Protein AF-A0A9R1WFC1-F1 (afdb_monomer_lite)

Structure (mmCIF, N/CA/C/O backbone):
data_AF-A0A9R1WFC1-F1
#
_entry.id   AF-A0A9R1WFC1-F1
#
loop_
_atom_site.group_PDB
_atom_site.id
_atom_site.type_symbol
_atom_site.label_atom_id
_atom_site.label_alt_id
_atom_site.label_comp_id
_atom_site.label_asym_id
_atom_site.label_entity_id
_atom_site.label_seq_id
_atom_site.pdbx_PDB_ins_code
_atom_site.Cartn_x
_atom_site.Cartn_y
_atom_site.Cartn_z
_atom_site.occupancy
_atom_site.B_iso_or_equiv
_atom_site.auth_seq_id
_atom_site.auth_comp_id
_atom_site.auth_asym_id
_atom_site.auth_atom_id
_atom_site.pdbx_PDB_model_num
ATOM 1 N N . MET A 1 1 ? 10.613 15.671 -21.648 1.00 29.86 1 MET A N 1
ATOM 2 C CA . MET A 1 1 ? 10.347 16.961 -20.976 1.00 29.86 1 MET A CA 1
ATOM 3 C C . MET A 1 1 ? 11.396 17.076 -19.883 1.00 29.86 1 MET A C 1
ATOM 5 O O . MET A 1 1 ? 11.384 16.236 -18.997 1.00 29.86 1 MET A O 1
ATOM 9 N N . PHE A 1 2 ? 12.392 17.954 -20.034 1.00 31.12 2 PHE A N 1
ATOM 10 C CA . PHE A 1 2 ? 13.480 18.069 -19.055 1.00 31.12 2 PHE A CA 1
ATOM 11 C C . PHE A 1 2 ? 12.913 18.617 -17.746 1.00 31.12 2 PHE A C 1
ATOM 13 O O . PHE A 1 2 ? 12.334 19.699 -17.722 1.00 31.12 2 PHE A O 1
ATOM 20 N N . ASP A 1 3 ? 13.033 17.821 -16.692 1.00 42.47 3 ASP A N 1
ATOM 21 C CA . ASP A 1 3 ? 12.595 18.154 -15.348 1.00 42.47 3 ASP A CA 1
ATOM 22 C C . ASP A 1 3 ? 13.515 19.236 -14.753 1.00 42.47 3 ASP A C 1
ATOM 24 O O . ASP A 1 3 ? 14.738 19.083 -14.694 1.00 42.47 3 ASP A O 1
ATOM 28 N N . VAL A 1 4 ? 12.924 20.359 -14.344 1.0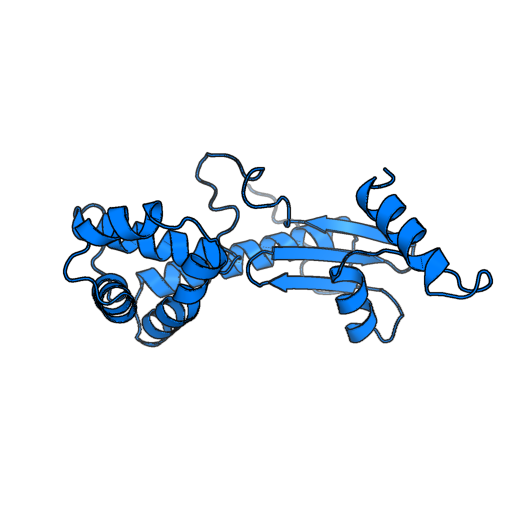0 46.72 4 VAL A N 1
ATOM 29 C CA . VAL A 1 4 ? 13.626 21.520 -13.769 1.00 46.72 4 VAL A CA 1
ATOM 30 C C . VAL A 1 4 ? 14.397 21.145 -12.498 1.00 46.72 4 VAL A C 1
ATOM 32 O O . VAL A 1 4 ? 15.441 21.737 -12.221 1.00 46.72 4 VAL A O 1
ATOM 35 N N . SER A 1 5 ? 13.946 20.122 -11.764 1.00 51.81 5 SER A N 1
ATOM 36 C CA . SER A 1 5 ? 14.633 19.602 -10.576 1.00 51.81 5 SER A CA 1
ATOM 37 C C . SER A 1 5 ? 15.930 18.864 -10.930 1.00 51.81 5 SER A C 1
ATOM 39 O O . SER A 1 5 ? 16.950 19.033 -10.259 1.00 51.81 5 SER A O 1
ATOM 41 N N . SER A 1 6 ? 15.935 18.121 -12.038 1.00 53.16 6 SER A N 1
ATOM 42 C CA . SER A 1 6 ? 17.119 17.420 -12.550 1.00 53.16 6 SER A CA 1
ATOM 43 C C . SER A 1 6 ? 18.230 18.384 -12.997 1.00 53.16 6 SER A C 1
ATOM 45 O O . SER A 1 6 ? 19.411 18.103 -12.800 1.00 53.16 6 SER A O 1
ATOM 47 N N . PHE A 1 7 ? 17.877 19.556 -13.541 1.00 57.12 7 PHE A N 1
ATOM 48 C CA . PHE A 1 7 ? 18.852 20.585 -13.930 1.00 57.12 7 PHE A CA 1
ATOM 49 C C . PHE A 1 7 ? 19.575 21.196 -12.719 1.00 57.12 7 PHE A C 1
ATOM 51 O O . PHE A 1 7 ? 20.790 21.392 -12.757 1.00 57.12 7 PHE A O 1
ATOM 58 N N . PHE A 1 8 ? 18.850 21.451 -11.626 1.00 58.16 8 PHE A N 1
ATOM 59 C CA . PHE A 1 8 ? 19.415 22.035 -10.406 1.00 58.16 8 PHE A CA 1
ATOM 60 C C . PHE A 1 8 ? 20.354 21.059 -9.677 1.00 58.16 8 PHE A C 1
ATOM 62 O O . PHE A 1 8 ? 21.433 21.447 -9.231 1.00 58.16 8 PHE A O 1
ATOM 69 N N . LEU A 1 9 ? 19.990 19.771 -9.636 1.00 59.03 9 LEU A N 1
ATOM 70 C CA . LEU A 1 9 ? 20.836 18.702 -9.091 1.00 59.03 9 LEU A CA 1
ATOM 71 C C . LEU A 1 9 ? 22.137 18.522 -9.886 1.00 59.03 9 LEU A C 1
ATOM 73 O O . LEU A 1 9 ? 23.210 18.400 -9.296 1.00 59.03 9 LEU A O 1
ATOM 77 N N . LEU A 1 10 ? 22.066 18.559 -11.221 1.00 62.34 10 LEU A N 1
ATOM 78 C CA . LEU A 1 10 ? 23.252 18.475 -12.079 1.00 62.34 10 LEU A CA 1
ATOM 79 C C . LEU A 1 10 ? 24.159 19.708 -11.948 1.00 62.34 10 LEU A C 1
ATOM 81 O O . LEU A 1 10 ? 25.378 19.582 -12.060 1.00 62.34 10 LEU A O 1
ATOM 85 N N . HIS A 1 11 ? 23.583 20.886 -11.693 1.00 62.91 11 HIS A N 1
ATOM 86 C CA . HIS A 1 11 ? 24.343 22.114 -11.469 1.00 62.91 11 HIS A CA 1
ATOM 87 C C . HIS A 1 11 ? 25.104 22.085 -10.134 1.00 62.91 11 HIS A C 1
ATOM 89 O O . HIS A 1 11 ? 26.297 22.369 -10.121 1.00 62.91 11 HIS A O 1
ATOM 95 N N . LEU A 1 12 ? 24.457 21.651 -9.045 1.00 61.03 12 LEU A N 1
ATOM 96 C CA . LEU A 1 12 ? 25.095 21.471 -7.730 1.00 61.03 12 LEU A CA 1
ATOM 97 C C . LEU A 1 12 ? 26.211 20.411 -7.753 1.00 61.03 12 LEU A C 1
ATOM 99 O O . LEU A 1 12 ? 27.231 20.561 -7.087 1.00 61.03 12 LEU A O 1
ATOM 103 N N . HIS A 1 13 ? 26.062 19.352 -8.554 1.00 63.34 13 HIS A N 1
ATOM 104 C CA . HIS A 1 13 ? 27.074 18.295 -8.664 1.00 63.34 13 HIS A CA 1
ATOM 105 C C . HIS A 1 13 ? 28.383 18.741 -9.335 1.00 63.34 13 HIS A C 1
ATOM 107 O O . HIS A 1 13 ? 29.416 18.119 -9.090 1.00 63.34 13 HIS A O 1
ATOM 113 N N . ARG A 1 14 ? 28.372 19.806 -10.151 1.00 59.81 14 ARG A N 1
ATOM 114 C CA . ARG A 1 14 ? 29.580 20.324 -10.824 1.00 59.81 14 ARG A CA 1
ATOM 115 C C . ARG A 1 14 ? 30.601 20.952 -9.877 1.00 59.81 14 ARG A C 1
ATOM 117 O O . ARG A 1 14 ? 31.759 21.073 -10.254 1.00 59.81 14 ARG A O 1
ATOM 124 N N . GLU A 1 15 ? 30.192 21.336 -8.671 1.00 64.38 15 GLU A N 1
ATOM 125 C CA . GLU A 1 15 ? 31.119 21.827 -7.643 1.00 64.38 15 GLU A CA 1
ATOM 126 C C . GLU A 1 15 ? 31.804 20.683 -6.877 1.00 64.38 15 GLU A C 1
ATOM 128 O O . GLU A 1 15 ? 32.842 20.890 -6.254 1.00 64.38 15 GLU A O 1
ATOM 133 N N . ILE A 1 16 ? 31.242 19.469 -6.939 1.00 73.25 16 ILE A N 1
ATOM 134 C CA . ILE A 1 16 ? 31.694 18.299 -6.171 1.00 73.25 16 ILE A CA 1
ATOM 135 C C . ILE A 1 16 ? 32.464 17.310 -7.057 1.00 73.25 16 ILE A C 1
ATOM 137 O O . ILE A 1 16 ? 33.424 16.692 -6.599 1.00 73.25 16 ILE A O 1
ATOM 141 N N . PHE A 1 17 ? 32.058 17.146 -8.320 1.00 67.81 17 PHE A N 1
ATOM 142 C CA . PHE A 1 17 ? 32.664 16.194 -9.251 1.00 67.81 17 PHE A CA 1
ATOM 143 C C . PHE A 1 17 ? 33.519 16.889 -10.323 1.00 67.81 17 PHE A C 1
ATOM 145 O O . PHE A 1 17 ? 33.137 17.951 -10.815 1.00 67.81 17 PHE A O 1
ATOM 152 N N . PRO A 1 18 ? 34.648 16.280 -10.731 1.00 74.38 18 PRO A N 1
ATOM 153 C CA . PRO A 1 18 ? 35.474 16.770 -11.833 1.00 74.38 18 PRO A CA 1
ATOM 154 C C . PRO A 1 18 ? 34.670 16.971 -13.131 1.00 74.38 18 PRO A C 1
ATOM 156 O O . PRO A 1 18 ? 33.766 16.193 -13.442 1.00 74.38 18 PRO A O 1
ATOM 159 N N . ASN A 1 19 ? 35.012 18.004 -13.912 1.00 66.12 19 ASN A N 1
ATOM 160 C CA . ASN A 1 19 ? 34.291 18.400 -15.137 1.00 66.12 19 ASN A CA 1
ATOM 161 C C . ASN A 1 19 ? 34.270 17.325 -16.246 1.00 66.12 19 ASN A C 1
ATOM 163 O O . ASN A 1 19 ? 33.514 17.439 -17.211 1.00 66.12 19 ASN A O 1
ATOM 167 N N . ASP A 1 20 ? 35.106 16.302 -16.122 1.00 77.19 20 ASP A N 1
ATOM 168 C CA . ASP A 1 20 ? 35.251 15.146 -17.001 1.00 77.19 20 ASP A CA 1
ATOM 169 C C . ASP A 1 20 ? 34.290 13.986 -16.667 1.00 77.19 20 ASP A C 1
ATOM 171 O O . ASP A 1 20 ? 34.151 13.051 -17.462 1.00 77.19 20 ASP A O 1
ATOM 175 N N . VAL A 1 21 ? 33.554 14.060 -15.550 1.00 72.50 21 VAL A N 1
ATOM 176 C CA . VAL A 1 21 ? 32.557 13.051 -15.161 1.00 72.50 21 VAL A CA 1
ATOM 177 C C . VAL A 1 21 ? 31.180 13.391 -15.737 1.00 72.50 21 VAL A C 1
ATOM 179 O O . VAL A 1 21 ? 30.615 14.458 -15.497 1.00 72.50 21 VAL A O 1
ATOM 182 N N . ARG A 1 22 ? 30.592 12.450 -16.487 1.00 70.00 22 ARG A N 1
ATOM 183 C CA . ARG A 1 22 ? 29.205 12.553 -16.967 1.00 70.00 22 ARG A CA 1
ATOM 184 C C . ARG A 1 22 ? 28.235 12.059 -15.894 1.00 70.00 22 ARG A C 1
ATOM 186 O O . ARG A 1 22 ? 28.172 10.864 -15.625 1.00 70.00 22 ARG A O 1
ATOM 193 N N . CYS A 1 23 ? 27.461 12.978 -15.326 1.00 66.94 23 CYS A N 1
ATOM 194 C CA . CYS A 1 23 ? 26.396 12.677 -14.370 1.00 66.94 23 CYS A CA 1
ATOM 195 C C . CYS A 1 23 ? 25.041 12.568 -15.080 1.00 66.94 23 CYS A C 1
ATOM 197 O O . CYS A 1 23 ? 24.693 13.423 -15.896 1.00 66.94 23 CYS A O 1
ATOM 199 N N . PHE A 1 24 ? 24.259 11.549 -14.725 1.00 72.56 24 PHE A N 1
ATOM 200 C CA . PHE A 1 24 ? 22.888 11.360 -15.195 1.00 72.56 24 PHE A CA 1
ATOM 201 C C . PHE A 1 24 ? 21.953 11.263 -13.990 1.00 72.56 24 PHE A C 1
ATOM 203 O O . PHE A 1 24 ? 22.264 10.567 -13.024 1.00 72.56 24 PHE A O 1
ATOM 210 N N . VAL A 1 25 ? 20.816 11.957 -14.042 1.00 71.31 25 VAL A N 1
ATOM 211 C CA . VAL A 1 25 ? 19.765 11.866 -13.020 1.00 71.31 25 VAL A CA 1
ATOM 212 C C . VAL A 1 25 ? 18.653 10.991 -13.578 1.00 71.31 25 VAL A C 1
ATOM 214 O O . VAL A 1 25 ? 18.067 11.305 -14.613 1.00 71.31 25 VAL A O 1
ATOM 217 N N . HIS A 1 26 ? 18.386 9.884 -12.894 1.00 69.44 26 HIS A N 1
ATOM 218 C CA . HIS A 1 26 ? 17.344 8.931 -13.252 1.00 69.44 26 HIS A CA 1
ATOM 219 C C . HIS A 1 26 ? 16.433 8.656 -12.056 1.00 69.44 26 HIS A C 1
ATOM 221 O O . HIS A 1 26 ? 16.794 8.903 -10.907 1.00 69.44 26 HIS A O 1
ATOM 227 N N . ASN A 1 27 ? 15.241 8.139 -12.347 1.00 69.62 27 ASN A N 1
ATOM 228 C CA . ASN A 1 27 ? 14.303 7.667 -11.336 1.00 69.62 27 ASN A CA 1
ATOM 229 C C . ASN A 1 27 ? 14.884 6.445 -10.587 1.00 69.62 27 ASN A C 1
ATOM 231 O O . ASN A 1 27 ? 15.642 5.660 -11.161 1.00 69.62 27 ASN A O 1
ATOM 235 N N . ASP A 1 28 ? 14.511 6.270 -9.321 1.00 73.00 28 ASP A N 1
ATOM 236 C CA . ASP A 1 28 ? 14.919 5.153 -8.462 1.00 73.00 28 ASP A CA 1
ATOM 237 C C . ASP A 1 28 ? 14.561 3.777 -9.052 1.00 73.00 28 ASP A C 1
ATOM 239 O O . ASP A 1 28 ? 15.323 2.819 -8.897 1.00 73.00 28 ASP A O 1
ATOM 243 N N . ALA A 1 29 ? 13.484 3.694 -9.838 1.00 71.25 29 ALA A N 1
ATOM 244 C CA . ALA A 1 29 ? 13.120 2.509 -10.612 1.00 71.25 29 ALA A CA 1
ATOM 245 C C . ALA A 1 29 ? 14.217 2.060 -11.590 1.00 71.25 29 ALA A C 1
ATOM 247 O O . ALA A 1 29 ? 14.399 0.861 -11.795 1.00 71.25 29 ALA A O 1
ATOM 248 N N . VAL A 1 30 ? 14.991 2.989 -12.160 1.00 73.50 30 VAL A N 1
ATOM 249 C CA . VAL A 1 30 ? 16.100 2.656 -13.071 1.00 73.50 30 VAL A CA 1
ATOM 250 C C . VAL A 1 30 ? 17.240 1.993 -12.303 1.00 73.50 30 VAL A C 1
ATOM 252 O O . VAL A 1 30 ? 17.792 0.996 -12.763 1.00 73.50 30 VAL A O 1
ATOM 255 N N . ALA A 1 31 ? 17.553 2.492 -11.104 1.00 75.00 31 ALA A N 1
ATOM 256 C CA . ALA A 1 31 ? 18.562 1.888 -10.237 1.00 75.00 31 ALA A CA 1
ATOM 257 C C . ALA A 1 31 ? 18.129 0.493 -9.753 1.00 75.00 31 ALA A C 1
ATOM 259 O O . ALA A 1 31 ? 18.918 -0.452 -9.807 1.00 75.00 31 ALA A O 1
ATOM 260 N N . ALA A 1 32 ? 16.862 0.345 -9.351 1.00 76.19 32 ALA A N 1
ATOM 261 C CA . ALA A 1 32 ? 16.285 -0.940 -8.957 1.00 76.19 32 ALA A CA 1
ATOM 262 C C . ALA A 1 32 ? 16.262 -1.954 -10.116 1.00 76.19 32 ALA A C 1
ATOM 264 O O . ALA A 1 32 ? 16.514 -3.140 -9.916 1.00 76.19 32 ALA A O 1
ATOM 265 N N . MET A 1 33 ? 16.006 -1.507 -11.347 1.00 76.00 33 MET A N 1
ATOM 266 C CA . MET A 1 33 ? 16.060 -2.389 -12.511 1.00 76.00 33 MET A CA 1
ATOM 267 C C . MET A 1 33 ? 17.495 -2.764 -12.887 1.00 76.00 33 MET A C 1
ATOM 269 O O . MET A 1 33 ? 17.765 -3.921 -13.212 1.00 76.00 33 MET A O 1
ATOM 273 N N . ALA A 1 34 ? 18.429 -1.813 -12.845 1.00 76.00 34 ALA A N 1
ATOM 274 C CA . ALA A 1 34 ? 19.830 -2.068 -13.163 1.00 76.00 34 ALA A CA 1
ATOM 275 C C . ALA A 1 34 ? 20.441 -3.118 -12.223 1.00 76.00 34 ALA A C 1
ATOM 277 O O . ALA A 1 34 ? 21.172 -3.995 -12.690 1.00 76.00 34 ALA A O 1
ATOM 278 N N . SER A 1 35 ? 20.099 -3.074 -10.929 1.00 75.94 35 SER A N 1
ATOM 279 C CA . SER A 1 35 ? 20.569 -4.058 -9.949 1.00 75.94 35 SER A CA 1
ATOM 280 C C . SER A 1 35 ? 20.018 -5.462 -10.222 1.00 75.94 35 SER A C 1
ATOM 282 O O . SER A 1 35 ? 20.774 -6.430 -10.165 1.00 75.94 35 SER A O 1
ATOM 284 N N . GLY A 1 36 ? 18.739 -5.581 -10.597 1.00 72.62 36 GLY A N 1
ATOM 285 C CA . GLY A 1 36 ? 18.101 -6.867 -10.909 1.00 72.62 36 GLY A CA 1
ATOM 286 C C . GLY A 1 36 ? 18.470 -7.463 -12.273 1.00 72.62 36 GLY A C 1
ATOM 287 O O . GLY A 1 36 ? 18.331 -8.665 -12.473 1.00 72.62 36 GLY A O 1
ATOM 288 N N . THR A 1 37 ? 18.956 -6.648 -13.215 1.00 73.44 37 THR A N 1
ATOM 289 C CA . THR A 1 37 ? 19.238 -7.062 -14.609 1.00 73.44 37 THR A CA 1
ATOM 290 C C . THR A 1 37 ? 20.728 -7.087 -14.957 1.00 73.44 37 THR A C 1
ATOM 292 O O . THR A 1 37 ? 21.086 -7.218 -16.129 1.00 73.44 37 THR A O 1
ATOM 295 N N . MET A 1 38 ? 21.613 -6.937 -13.962 1.00 75.25 38 MET A N 1
ATOM 296 C CA . MET A 1 38 ? 23.067 -6.806 -14.155 1.00 75.25 38 MET A CA 1
ATOM 297 C C . MET A 1 38 ? 23.431 -5.714 -15.181 1.00 75.25 38 MET A C 1
ATOM 299 O O . MET A 1 38 ? 24.339 -5.881 -15.993 1.00 75.25 38 MET A O 1
ATOM 303 N N . GLY A 1 39 ? 22.686 -4.605 -15.173 1.00 68.56 39 GLY A N 1
ATOM 304 C CA . GLY A 1 39 ? 22.906 -3.459 -16.060 1.00 68.56 39 GLY A CA 1
ATOM 305 C C . GLY A 1 39 ? 22.322 -3.575 -17.473 1.00 68.56 39 GLY A C 1
ATOM 306 O O . GLY A 1 39 ? 22.487 -2.640 -18.250 1.00 68.56 39 GLY A O 1
ATOM 307 N N . LYS A 1 40 ? 21.620 -4.664 -17.821 1.00 66.94 40 LYS A N 1
ATOM 308 C CA . LYS A 1 40 ? 21.002 -4.821 -19.153 1.00 66.94 40 LYS A CA 1
ATOM 309 C C . LYS A 1 40 ? 19.732 -3.987 -19.358 1.00 66.94 40 LYS A C 1
ATOM 311 O O . LYS A 1 40 ? 19.340 -3.800 -20.502 1.00 66.94 40 LYS A O 1
ATOM 316 N N . LEU A 1 41 ? 19.109 -3.489 -18.280 1.00 70.19 41 LEU A N 1
ATOM 317 C CA . LEU A 1 41 ? 17.908 -2.634 -18.315 1.00 70.19 41 LEU A CA 1
ATOM 318 C C . LEU A 1 41 ? 16.807 -3.196 -19.232 1.00 70.19 41 LEU A C 1
ATOM 320 O O . LEU A 1 41 ? 16.218 -2.488 -20.042 1.00 70.19 41 LEU A O 1
ATOM 324 N N . HIS A 1 42 ? 16.538 -4.494 -19.098 1.00 78.62 42 HIS A N 1
ATOM 325 C CA . HIS A 1 42 ? 15.483 -5.189 -19.824 1.00 78.62 42 HIS A CA 1
ATOM 326 C C . HIS A 1 42 ? 14.559 -5.897 -18.836 1.00 78.62 42 HIS A C 1
ATOM 328 O O . HIS A 1 42 ? 15.008 -6.747 -18.065 1.00 78.62 42 HIS A O 1
ATOM 334 N N . GLY A 1 43 ? 13.272 -5.553 -18.862 1.00 79.94 43 GLY A N 1
ATOM 335 C CA . GLY A 1 43 ? 12.257 -6.168 -18.015 1.00 79.94 43 GLY A CA 1
ATOM 336 C C . GLY A 1 43 ? 11.302 -5.160 -17.387 1.00 79.94 43 GLY A C 1
ATOM 337 O O . GLY A 1 43 ? 11.175 -4.021 -17.835 1.00 79.94 43 GLY A O 1
ATOM 338 N N . CYS A 1 44 ? 10.605 -5.601 -16.343 1.00 81.69 44 CYS A N 1
ATOM 339 C CA . CYS A 1 44 ? 9.654 -4.802 -15.580 1.00 81.69 44 CYS A CA 1
ATOM 340 C C . CYS A 1 44 ? 10.068 -4.797 -14.106 1.00 81.69 44 CYS A C 1
ATOM 342 O O . CYS A 1 44 ? 10.347 -5.850 -13.539 1.00 81.69 44 CYS A O 1
ATOM 344 N N . VAL A 1 45 ? 10.078 -3.620 -13.488 1.00 82.25 45 VAL A N 1
ATOM 345 C CA . VAL A 1 45 ? 10.317 -3.416 -12.060 1.00 82.25 45 VAL A CA 1
ATOM 346 C C . VAL A 1 45 ? 9.061 -2.830 -11.427 1.00 82.25 45 VAL A C 1
ATOM 348 O O . VAL A 1 45 ? 8.429 -1.930 -11.982 1.00 82.25 45 VAL A O 1
ATOM 351 N N . LEU A 1 46 ? 8.693 -3.358 -10.266 1.00 79.75 46 LEU A N 1
ATOM 352 C CA . LEU A 1 46 ? 7.624 -2.843 -9.424 1.00 79.75 46 LEU A CA 1
ATOM 353 C C . LEU A 1 46 ? 8.236 -2.461 -8.078 1.00 79.75 46 LEU A C 1
ATOM 355 O O . LEU A 1 46 ? 8.853 -3.296 -7.421 1.00 79.75 46 LEU A O 1
ATOM 359 N N . ILE A 1 47 ? 8.046 -1.212 -7.670 1.00 77.12 47 ILE A N 1
ATOM 360 C CA . ILE A 1 47 ? 8.432 -0.710 -6.353 1.00 77.12 47 ILE A CA 1
ATOM 361 C C . ILE A 1 47 ? 7.150 -0.442 -5.569 1.00 77.12 47 ILE A C 1
ATOM 363 O O . ILE A 1 47 ? 6.284 0.300 -6.034 1.00 77.12 47 ILE A O 1
ATOM 367 N N . ALA A 1 48 ? 7.042 -1.033 -4.377 1.00 70.12 48 ALA A N 1
ATOM 368 C CA . ALA A 1 48 ? 5.924 -0.849 -3.458 1.00 70.12 48 ALA A CA 1
ATOM 369 C C . ALA A 1 48 ? 6.447 -0.493 -2.056 1.00 70.12 48 ALA A C 1
ATOM 371 O O . ALA A 1 48 ? 7.056 -1.316 -1.379 1.00 70.12 48 ALA A O 1
ATOM 372 N N . GLY A 1 49 ? 6.220 0.753 -1.640 1.00 69.56 49 GLY A N 1
ATOM 373 C CA . GLY A 1 49 ? 6.568 1.298 -0.327 1.00 69.56 49 GLY A CA 1
ATOM 374 C C . GLY A 1 49 ? 5.522 2.327 0.112 1.00 69.56 49 GLY A C 1
ATOM 375 O O . GLY A 1 49 ? 4.322 2.104 -0.040 1.00 69.56 49 GLY A O 1
ATOM 376 N N . THR A 1 50 ? 5.944 3.494 0.610 1.00 62.53 50 THR A N 1
ATOM 377 C CA . THR A 1 50 ? 5.020 4.614 0.910 1.00 62.53 50 THR A CA 1
ATOM 378 C C . THR A 1 50 ? 4.286 5.121 -0.337 1.00 62.53 50 THR A C 1
ATOM 380 O O . THR A 1 50 ? 3.208 5.693 -0.228 1.00 62.53 50 THR A O 1
ATOM 383 N N . GLY A 1 51 ? 4.852 4.882 -1.520 1.00 65.31 51 GLY A N 1
ATOM 384 C CA . GLY A 1 51 ? 4.197 5.019 -2.816 1.00 65.31 51 GLY A CA 1
ATOM 385 C C . GLY A 1 51 ? 4.432 3.773 -3.668 1.00 65.31 51 GLY A C 1
ATOM 386 O O . GLY A 1 51 ? 5.124 2.842 -3.254 1.00 65.31 51 GLY A O 1
ATOM 387 N N . THR A 1 52 ? 3.879 3.771 -4.875 1.00 68.69 52 THR A N 1
ATOM 388 C CA . THR A 1 52 ? 4.003 2.646 -5.806 1.00 68.69 52 THR A CA 1
ATOM 389 C C . THR A 1 52 ? 4.377 3.148 -7.190 1.00 68.69 52 THR A C 1
ATOM 391 O O . THR A 1 52 ? 3.762 4.097 -7.676 1.00 68.69 52 THR A O 1
ATOM 394 N N . ILE A 1 53 ? 5.340 2.503 -7.846 1.00 77.88 53 ILE A N 1
ATOM 395 C CA . ILE A 1 53 ? 5.672 2.755 -9.252 1.00 77.88 53 ILE A CA 1
ATOM 396 C C . ILE A 1 53 ? 6.001 1.446 -9.963 1.00 77.88 53 ILE A C 1
ATOM 398 O O . ILE A 1 53 ? 6.753 0.618 -9.453 1.00 77.88 53 ILE A O 1
ATOM 402 N N . THR A 1 54 ? 5.455 1.292 -11.165 1.00 80.00 54 THR A N 1
ATOM 403 C CA . THR A 1 54 ? 5.769 0.184 -12.065 1.00 80.00 54 THR A CA 1
ATOM 404 C C . THR A 1 54 ? 6.418 0.752 -13.308 1.00 80.00 54 THR A C 1
ATOM 406 O O . THR A 1 54 ? 5.858 1.638 -13.960 1.00 80.00 54 THR A O 1
ATOM 409 N N . TYR A 1 55 ? 7.597 0.247 -13.640 1.00 81.69 55 TYR A N 1
ATOM 410 C CA . TYR A 1 55 ? 8.395 0.732 -14.753 1.00 81.69 55 TYR A CA 1
ATOM 411 C C . TYR A 1 55 ? 8.907 -0.433 -15.589 1.00 81.69 55 TYR A C 1
ATOM 413 O O . TYR A 1 55 ? 9.286 -1.468 -15.052 1.00 81.69 55 TYR A O 1
ATOM 421 N N . GLY A 1 56 ? 8.932 -0.276 -16.904 1.00 83.31 56 GLY A N 1
ATOM 422 C CA . GLY A 1 56 ? 9.429 -1.293 -17.816 1.00 83.31 56 GLY A CA 1
ATOM 423 C C . GLY A 1 56 ? 10.347 -0.703 -18.869 1.00 83.31 56 GLY A C 1
ATOM 424 O O . GLY A 1 56 ? 10.127 0.423 -19.315 1.00 83.31 56 GLY A O 1
ATOM 425 N N . TYR A 1 57 ? 11.336 -1.495 -19.272 1.00 83.50 57 TYR A N 1
ATOM 426 C CA . TYR A 1 57 ? 12.279 -1.187 -20.339 1.00 83.50 57 TYR A CA 1
ATOM 427 C C . TYR A 1 57 ? 12.433 -2.390 -21.278 1.00 83.50 57 TYR A C 1
ATOM 429 O O . TYR A 1 57 ? 12.430 -3.548 -20.853 1.00 83.50 57 TYR A O 1
ATOM 437 N N . THR A 1 58 ? 12.561 -2.105 -22.570 1.00 80.56 58 THR A N 1
ATOM 438 C CA . THR A 1 58 ? 12.835 -3.091 -23.629 1.00 80.56 58 THR A CA 1
ATOM 439 C C . THR A 1 58 ? 14.260 -2.921 -24.151 1.00 80.56 58 THR A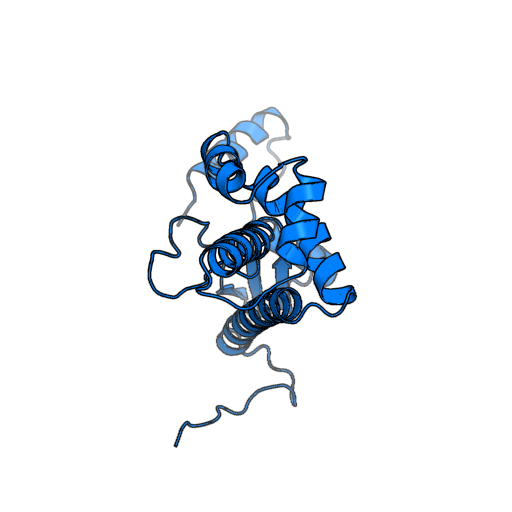 C 1
ATOM 441 O O . THR A 1 58 ? 14.826 -1.836 -24.030 1.00 80.56 58 THR A O 1
ATOM 444 N N . GLU A 1 59 ? 14.828 -3.961 -24.777 1.00 76.81 59 GLU A N 1
ATOM 445 C CA . GLU A 1 59 ? 16.158 -3.859 -25.415 1.00 76.81 59 GLU A CA 1
ATOM 446 C C . GLU A 1 59 ? 16.176 -2.812 -26.544 1.00 76.81 59 GLU A C 1
ATOM 448 O O . GLU A 1 59 ? 17.195 -2.167 -26.772 1.00 76.81 59 GLU A O 1
ATOM 453 N N . ASP A 1 60 ? 15.020 -2.561 -27.172 1.00 75.94 60 ASP A N 1
ATOM 454 C CA . ASP A 1 60 ? 14.825 -1.526 -28.198 1.00 75.94 60 ASP A CA 1
ATOM 455 C C . ASP A 1 60 ? 14.839 -0.087 -27.638 1.00 75.94 60 ASP A C 1
ATOM 457 O O . ASP A 1 60 ? 14.609 0.873 -28.374 1.00 75.94 60 ASP A O 1
ATOM 461 N N . GLY A 1 61 ? 15.014 0.086 -26.323 1.00 76.69 61 GLY A N 1
ATOM 462 C CA . GLY A 1 61 ? 14.993 1.388 -25.654 1.00 76.69 61 GLY A CA 1
ATOM 463 C C . GLY A 1 61 ? 13.594 1.969 -25.419 1.00 76.69 61 GLY A C 1
ATOM 464 O O . GLY A 1 61 ? 13.479 3.110 -24.975 1.00 76.69 61 GLY A O 1
ATOM 465 N N . ARG A 1 62 ? 12.513 1.215 -25.683 1.00 80.62 62 ARG A N 1
ATOM 466 C CA . ARG A 1 62 ? 11.152 1.640 -25.306 1.00 80.62 62 ARG A CA 1
ATOM 467 C C . ARG A 1 62 ? 10.959 1.487 -23.806 1.00 80.62 62 ARG A C 1
ATOM 469 O O . ARG A 1 62 ? 11.309 0.448 -23.242 1.00 80.62 62 ARG A O 1
ATOM 476 N N . GLU A 1 63 ? 10.322 2.484 -23.210 1.00 84.06 63 GLU A N 1
ATOM 477 C CA . GLU A 1 63 ? 9.960 2.509 -21.800 1.00 84.06 63 GLU A CA 1
ATOM 478 C C . GLU A 1 63 ? 8.451 2.669 -21.606 1.00 84.06 63 GLU A C 1
ATOM 480 O O . GLU A 1 63 ? 7.755 3.278 -22.421 1.00 84.06 63 GLU A O 1
ATOM 485 N N . ALA A 1 64 ? 7.933 2.108 -20.518 1.00 82.69 64 ALA A N 1
ATOM 486 C CA . ALA A 1 64 ? 6.558 2.331 -20.096 1.00 82.69 64 ALA A CA 1
ATOM 487 C C . ALA A 1 64 ? 6.473 2.417 -18.578 1.00 82.69 64 ALA A C 1
ATOM 489 O O . ALA A 1 64 ? 7.162 1.701 -17.854 1.00 82.69 64 ALA A O 1
ATOM 490 N N . ARG A 1 65 ? 5.562 3.266 -18.106 1.00 80.44 65 ARG A N 1
ATOM 491 C CA . ARG A 1 65 ? 5.276 3.467 -16.689 1.00 80.44 65 ARG A CA 1
ATOM 492 C C . ARG A 1 65 ? 3.790 3.277 -16.407 1.00 80.44 65 ARG A C 1
ATOM 494 O O . ARG A 1 65 ? 2.938 3.668 -17.212 1.00 80.44 65 ARG A O 1
ATOM 501 N N . ALA A 1 66 ? 3.494 2.718 -15.243 1.00 75.00 66 ALA A N 1
ATOM 502 C CA . ALA A 1 66 ? 2.181 2.730 -14.615 1.00 75.00 66 ALA A CA 1
ATOM 503 C C . ALA A 1 66 ? 2.323 3.082 -13.124 1.00 75.00 66 ALA A C 1
ATOM 505 O O . ALA A 1 66 ? 3.390 2.900 -12.535 1.00 75.00 66 ALA A O 1
ATOM 506 N N . ALA A 1 67 ? 1.243 3.591 -12.526 1.00 71.62 67 ALA A N 1
ATOM 507 C CA . ALA A 1 67 ? 1.220 4.111 -11.157 1.00 71.62 67 ALA A CA 1
ATOM 508 C C . ALA A 1 67 ? 2.221 5.269 -10.896 1.00 71.62 67 ALA A C 1
ATOM 510 O O . ALA A 1 67 ? 2.828 5.847 -11.807 1.00 71.62 67 ALA A O 1
ATOM 511 N N . GLY A 1 68 ? 2.342 5.668 -9.629 1.00 60.00 68 GLY A N 1
ATOM 512 C CA . GLY A 1 68 ? 3.295 6.682 -9.178 1.00 60.00 68 GLY A CA 1
ATOM 513 C C . GLY A 1 68 ? 2.903 8.127 -9.487 1.00 60.00 68 GLY A C 1
ATOM 514 O O . GLY A 1 68 ? 3.782 8.979 -9.510 1.00 60.00 68 GLY A O 1
ATOM 515 N N . ALA A 1 69 ? 1.626 8.428 -9.737 1.00 56.44 69 ALA A N 1
ATOM 516 C CA . ALA A 1 69 ? 1.142 9.795 -9.988 1.00 56.44 69 ALA A CA 1
ATOM 517 C C . ALA A 1 69 ? 1.142 10.700 -8.732 1.00 56.44 69 ALA A C 1
ATOM 519 O O . ALA A 1 69 ? 0.744 11.861 -8.797 1.00 56.44 69 ALA A O 1
ATOM 520 N N . GLY A 1 70 ? 1.606 10.180 -7.592 1.00 49.69 70 GLY A N 1
ATOM 521 C CA . GLY A 1 70 ? 1.491 10.832 -6.293 1.00 49.69 70 GLY A CA 1
ATOM 522 C C . GLY A 1 70 ? 0.070 10.734 -5.717 1.00 49.69 70 GLY A C 1
ATOM 523 O O . GLY A 1 70 ? -0.857 10.319 -6.410 1.00 49.69 70 GLY A O 1
ATOM 524 N N . PRO A 1 71 ? -0.114 11.107 -4.442 1.00 48.31 71 PRO A N 1
ATOM 525 C CA . PRO A 1 71 ? -1.388 10.947 -3.737 1.00 48.31 71 PRO A CA 1
ATOM 526 C C . PRO A 1 71 ? -2.475 11.944 -4.171 1.00 48.31 71 PRO A C 1
ATOM 528 O O . PRO A 1 71 ? -3.644 11.720 -3.885 1.00 48.31 71 PRO A O 1
ATOM 531 N N . VAL A 1 72 ? -2.106 13.038 -4.850 1.00 45.09 72 VAL A N 1
ATOM 532 C CA . VAL A 1 72 ? -3.030 14.129 -5.219 1.00 45.09 72 VAL A CA 1
ATOM 533 C C . VAL A 1 72 ? -3.663 13.930 -6.600 1.00 45.09 72 VAL A C 1
ATOM 535 O O . VAL A 1 72 ? -4.826 14.247 -6.783 1.00 45.09 72 VAL A O 1
ATOM 538 N N . LEU A 1 73 ? -2.936 13.387 -7.582 1.00 45.50 73 LEU A N 1
ATOM 539 C CA . LEU A 1 73 ? -3.418 13.284 -8.971 1.00 45.50 73 LEU A CA 1
ATOM 540 C C . LEU A 1 73 ? -4.185 11.978 -9.271 1.00 45.50 73 LEU A C 1
ATOM 542 O O . LEU A 1 73 ? -4.504 11.708 -10.426 1.00 45.50 73 LEU A O 1
ATOM 546 N N . GLY A 1 74 ? -4.499 11.175 -8.248 1.00 45.97 74 GLY A N 1
ATOM 547 C CA . GLY A 1 74 ? -5.367 9.987 -8.334 1.00 45.97 74 GLY A CA 1
ATOM 548 C C . GLY A 1 74 ? -6.858 10.276 -8.076 1.00 45.97 74 GLY A C 1
ATOM 549 O O . GLY A 1 74 ? -7.563 9.395 -7.594 1.00 45.97 74 GLY A O 1
ATOM 550 N N . ASP A 1 75 ? -7.292 11.515 -8.333 1.00 33.16 75 ASP A N 1
ATOM 551 C CA . ASP A 1 75 ? -8.481 12.215 -7.819 1.00 33.16 75 ASP A CA 1
ATOM 552 C C . ASP A 1 75 ? -9.812 11.406 -7.775 1.00 33.16 75 ASP A C 1
ATOM 554 O O . ASP A 1 75 ? -10.325 10.925 -8.783 1.00 33.16 75 ASP A O 1
ATOM 558 N N . TRP A 1 76 ? -10.379 11.316 -6.563 1.00 36.09 76 TRP A N 1
ATOM 559 C CA . TRP A 1 76 ? -11.803 11.324 -6.172 1.00 36.09 76 TRP A CA 1
ATOM 560 C C . TRP A 1 76 ? -12.817 10.640 -7.094 1.00 36.09 76 TRP A C 1
ATOM 562 O O . TRP A 1 76 ? -13.600 11.270 -7.803 1.00 36.09 76 TRP A O 1
ATOM 572 N N . GLY A 1 77 ? -12.932 9.325 -6.942 1.00 30.69 77 GLY A N 1
ATOM 573 C CA . GLY A 1 77 ? -14.099 8.602 -7.434 1.00 30.69 77 GLY A CA 1
ATOM 574 C C . GLY A 1 77 ? -13.892 7.106 -7.387 1.00 30.69 77 GLY A C 1
ATOM 575 O O . GLY A 1 77 ? -13.387 6.534 -8.341 1.00 30.69 77 GLY A O 1
ATOM 576 N N . ARG A 1 78 ? -14.281 6.461 -6.278 1.00 31.69 78 ARG A N 1
ATOM 577 C CA . ARG A 1 78 ? -14.277 4.991 -6.078 1.00 31.69 78 ARG A CA 1
ATOM 578 C C . ARG A 1 78 ? -12.919 4.272 -6.220 1.00 31.69 78 ARG A C 1
ATOM 580 O O . ARG A 1 78 ? -12.813 3.133 -5.795 1.00 31.69 78 ARG A O 1
ATOM 587 N N . CYS A 1 79 ? -11.907 4.950 -6.743 1.00 33.22 79 CYS A N 1
ATOM 588 C CA . CYS A 1 79 ? -10.482 4.668 -6.699 1.00 33.22 79 CYS A CA 1
ATOM 589 C C . CYS A 1 79 ? -9.950 5.233 -5.368 1.00 33.22 79 CYS A C 1
ATOM 591 O O . CYS A 1 79 ? -10.007 6.440 -5.175 1.00 33.22 79 CYS A O 1
ATOM 593 N N . ILE A 1 80 ? -9.474 4.486 -4.368 1.00 39.31 80 ILE A N 1
ATOM 594 C CA . ILE A 1 80 ? -8.738 3.206 -4.368 1.00 39.31 80 ILE A CA 1
ATOM 595 C C . ILE A 1 80 ? -7.395 3.273 -5.128 1.00 39.31 80 ILE A C 1
ATOM 597 O O . ILE A 1 80 ? -6.548 2.408 -4.957 1.00 39.31 80 ILE A O 1
ATOM 601 N N . LEU A 1 81 ? -7.062 4.377 -5.811 1.00 38.22 81 LEU A N 1
ATOM 602 C CA . LEU A 1 81 ? -5.774 4.546 -6.508 1.00 38.22 81 LEU A CA 1
ATOM 603 C C . LEU A 1 81 ? -4.656 5.059 -5.586 1.00 38.22 81 LEU A C 1
ATOM 605 O O . LEU A 1 81 ? -3.970 6.039 -5.858 1.00 38.22 81 LEU A O 1
ATOM 609 N N . CYS A 1 82 ? -4.479 4.351 -4.477 1.00 49.59 82 CYS A N 1
ATOM 610 C CA . CYS A 1 82 ? -3.172 4.049 -3.900 1.00 49.59 82 CYS A CA 1
ATOM 611 C C . CYS A 1 82 ? -3.281 2.897 -2.888 1.00 49.59 82 CYS A C 1
ATOM 613 O O . CYS A 1 82 ? -2.459 2.836 -1.975 1.00 49.59 82 CYS A O 1
ATOM 615 N N . THR A 1 83 ? -4.269 1.994 -3.008 1.00 50.34 83 THR A N 1
ATOM 616 C CA . THR A 1 83 ? -4.401 0.817 -2.121 1.00 50.34 83 THR A CA 1
ATOM 617 C C . THR A 1 83 ? -3.131 -0.018 -2.069 1.00 50.34 83 THR A C 1
ATOM 619 O O . THR A 1 83 ? -2.881 -0.660 -1.064 1.00 50.34 83 THR A O 1
ATOM 622 N N . CYS A 1 84 ? -2.283 0.053 -3.092 1.00 51.81 84 CYS A N 1
ATOM 623 C CA . CYS A 1 84 ? -0.974 -0.592 -3.149 1.00 51.81 84 CYS A CA 1
ATOM 624 C C . CYS A 1 84 ? 0.116 0.031 -2.267 1.00 51.81 84 CYS A C 1
ATOM 626 O O . CYS A 1 84 ? 1.163 -0.581 -2.057 1.00 51.81 84 CYS A O 1
ATOM 628 N N . SER A 1 85 ? -0.059 1.284 -1.852 1.00 70.31 85 SER A N 1
ATOM 629 C CA . SER A 1 85 ? 0.931 2.004 -1.056 1.00 70.31 85 SER A CA 1
ATOM 630 C C . SER A 1 85 ? 0.673 1.779 0.425 1.00 70.31 85 SER A C 1
ATOM 632 O O . SER A 1 85 ? -0.477 1.629 0.843 1.00 70.31 85 SER A O 1
ATOM 634 N N . GLY A 1 86 ? 1.724 1.819 1.245 1.0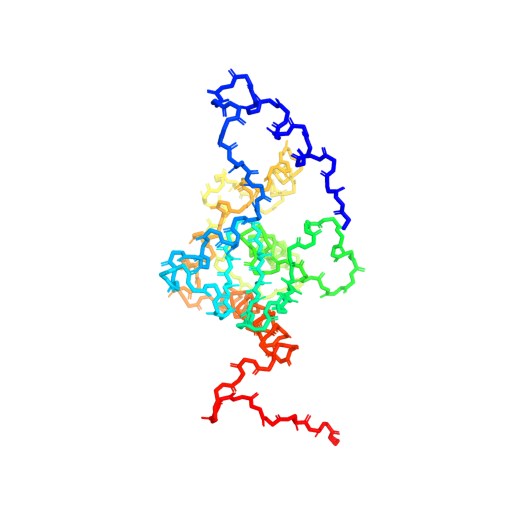0 72.56 86 GLY A N 1
ATOM 635 C CA . GLY A 1 86 ? 1.562 1.642 2.688 1.00 72.56 86 GLY A CA 1
ATOM 636 C C . GLY A 1 86 ? 0.578 2.647 3.302 1.00 72.56 86 GLY A C 1
ATOM 637 O O . GLY A 1 86 ? -0.216 2.301 4.173 1.00 72.56 86 GLY A O 1
ATOM 638 N N . TYR A 1 87 ? 0.549 3.871 2.770 1.00 78.19 87 TYR A N 1
ATOM 639 C CA . TYR A 1 87 ? -0.450 4.871 3.135 1.00 78.19 87 TYR A CA 1
ATOM 640 C C . TYR A 1 87 ? -1.876 4.428 2.778 1.00 78.19 87 TYR A C 1
ATOM 642 O O . TYR A 1 87 ? -2.766 4.523 3.617 1.00 78.19 87 TYR A O 1
ATOM 650 N N . GLY A 1 88 ? -2.109 3.936 1.558 1.00 78.06 88 GLY A N 1
ATOM 651 C CA . GLY A 1 88 ? -3.447 3.542 1.113 1.00 78.06 88 GLY A CA 1
ATOM 652 C C . GLY A 1 88 ? -3.992 2.314 1.837 1.00 78.06 88 GLY A C 1
ATOM 653 O O . GLY A 1 88 ? -5.165 2.316 2.207 1.00 78.06 88 GLY A O 1
ATOM 654 N N . ILE A 1 89 ? -3.146 1.315 2.120 1.00 84.81 89 ILE A N 1
ATOM 655 C CA . ILE A 1 89 ? -3.509 0.158 2.960 1.00 84.81 89 ILE A CA 1
ATOM 656 C C . ILE A 1 89 ? -3.974 0.644 4.338 1.00 84.81 89 ILE A C 1
ATOM 658 O O . ILE A 1 89 ? -5.059 0.290 4.802 1.00 84.81 89 ILE A O 1
ATOM 662 N N . ALA A 1 90 ? -3.178 1.501 4.978 1.00 88.19 90 ALA A N 1
ATOM 663 C CA . ALA A 1 90 ? -3.502 2.041 6.291 1.00 88.19 90 ALA A CA 1
ATOM 664 C C . ALA A 1 90 ? -4.747 2.944 6.275 1.00 88.19 90 ALA A C 1
ATOM 666 O O . ALA A 1 90 ? -5.585 2.852 7.169 1.00 88.19 90 ALA A O 1
ATOM 667 N N . ALA A 1 91 ? -4.923 3.778 5.249 1.00 85.81 91 ALA A N 1
ATOM 668 C CA . ALA A 1 91 ? -6.095 4.639 5.102 1.00 85.81 91 ALA A CA 1
ATOM 669 C C . ALA A 1 91 ? -7.391 3.828 4.915 1.00 85.81 91 ALA A C 1
ATOM 671 O O . ALA A 1 91 ? -8.426 4.159 5.502 1.00 85.81 91 ALA A O 1
ATOM 672 N N . MET A 1 92 ? -7.337 2.732 4.151 1.00 87.62 92 MET A N 1
ATOM 673 C CA . MET A 1 92 ? -8.450 1.787 4.012 1.00 87.62 92 MET A CA 1
ATOM 674 C C . MET A 1 92 ? -8.762 1.076 5.329 1.00 87.62 92 MET A C 1
ATOM 676 O O . MET A 1 92 ? -9.935 0.901 5.669 1.00 87.62 92 MET A O 1
ATOM 680 N N . ALA A 1 93 ? -7.735 0.714 6.100 1.00 90.31 93 ALA A N 1
ATOM 681 C CA . ALA A 1 93 ? -7.912 0.120 7.419 1.00 90.31 93 ALA A CA 1
ATOM 682 C C . ALA A 1 93 ? -8.586 1.100 8.392 1.00 90.31 93 ALA A C 1
ATOM 684 O O . ALA A 1 93 ? -9.599 0.752 8.995 1.00 90.31 93 ALA A O 1
ATOM 685 N N . LEU A 1 94 ? -8.112 2.350 8.468 1.00 89.94 94 LEU A N 1
ATOM 686 C CA . LEU A 1 94 ? -8.736 3.409 9.272 1.00 89.94 94 LEU A CA 1
ATOM 687 C C . LEU A 1 94 ? -10.194 3.653 8.859 1.00 89.94 94 LEU A C 1
ATOM 689 O O . LEU A 1 94 ? -11.086 3.707 9.705 1.00 89.94 94 LEU A O 1
ATOM 693 N N . THR A 1 95 ? -10.458 3.725 7.552 1.00 89.50 95 THR A N 1
ATOM 694 C CA . THR A 1 95 ? -11.821 3.866 7.016 1.00 89.50 95 THR A CA 1
ATOM 695 C C . THR A 1 95 ? -12.704 2.687 7.425 1.00 89.50 95 THR A C 1
ATOM 697 O O . THR A 1 95 ? -13.863 2.880 7.790 1.00 89.50 95 THR A O 1
ATOM 700 N N . SER A 1 96 ? -12.170 1.467 7.396 1.00 90.38 96 SER A N 1
ATOM 701 C CA . SER A 1 96 ? -12.901 0.259 7.785 1.00 90.38 96 SER A CA 1
ATOM 702 C C . SER A 1 96 ? -13.233 0.241 9.276 1.00 90.38 96 SER A C 1
ATOM 704 O O . SER A 1 96 ? -14.352 -0.125 9.629 1.00 90.38 96 SER A O 1
ATOM 706 N N . VAL A 1 97 ? -12.326 0.720 10.134 1.00 91.50 97 VAL A N 1
ATOM 707 C CA . VAL A 1 97 ? -12.580 0.884 11.574 1.00 91.50 97 VAL A CA 1
ATOM 708 C C . VAL A 1 97 ? -13.728 1.860 11.833 1.00 91.50 97 VAL A C 1
ATOM 710 O O . VAL A 1 97 ? -14.659 1.523 12.561 1.00 91.50 97 VAL A O 1
ATOM 713 N N . ILE A 1 98 ? -13.724 3.031 11.188 1.00 90.38 98 ILE A N 1
ATOM 714 C CA . ILE A 1 98 ? -14.819 4.006 11.329 1.00 90.38 98 ILE A CA 1
ATOM 715 C C . ILE A 1 98 ? -16.141 3.432 10.805 1.00 90.38 98 ILE A C 1
ATOM 717 O O . ILE A 1 98 ? -17.175 3.543 11.457 1.00 90.38 98 ILE A O 1
ATOM 721 N N . ARG A 1 99 ? -16.128 2.745 9.656 1.00 90.25 99 ARG A N 1
ATOM 722 C CA . ARG A 1 99 ? -17.338 2.103 9.116 1.00 90.25 99 ARG A CA 1
ATOM 723 C C . ARG A 1 99 ? -17.889 1.019 10.041 1.00 90.25 99 ARG A C 1
ATOM 725 O O . ARG A 1 99 ? -19.108 0.905 10.143 1.00 90.25 99 ARG A O 1
ATOM 732 N N . ALA A 1 100 ? -17.025 0.229 10.677 1.00 90.88 100 ALA A N 1
ATOM 733 C CA . ALA A 1 100 ? -17.424 -0.778 11.656 1.00 90.88 100 ALA A CA 1
ATOM 734 C C . ALA A 1 100 ? -18.033 -0.134 12.912 1.00 90.88 100 ALA A C 1
ATOM 736 O O . ALA A 1 100 ? -19.034 -0.632 13.425 1.00 90.88 100 ALA A O 1
ATOM 737 N N . TYR A 1 101 ? -17.471 0.992 13.364 1.00 89.25 101 TYR A N 1
ATOM 738 C CA . TYR A 1 101 ? -17.986 1.764 14.496 1.00 89.25 101 TYR A CA 1
ATOM 739 C C . TYR A 1 101 ? -19.367 2.373 14.213 1.00 89.25 101 TYR A C 1
ATOM 741 O O . TYR A 1 101 ? -20.284 2.215 15.013 1.00 89.25 101 TYR A O 1
ATOM 749 N N . ASP A 1 102 ? -19.558 2.956 13.027 1.00 88.31 102 ASP A N 1
ATOM 750 C CA . ASP A 1 102 ? -20.846 3.516 12.592 1.00 88.31 102 ASP A CA 1
ATOM 751 C C . ASP A 1 102 ? -21.925 2.446 12.315 1.00 88.31 102 ASP A C 1
ATOM 753 O O . ASP A 1 102 ? -23.058 2.780 11.964 1.00 88.31 102 ASP A O 1
ATOM 757 N N . GLY A 1 103 ? -21.573 1.154 12.342 1.00 88.06 103 GLY A N 1
ATOM 758 C CA . GLY A 1 103 ? -22.451 0.056 11.919 1.00 88.06 103 GLY A CA 1
ATOM 759 C C . GLY A 1 103 ? -22.682 -0.027 10.401 1.00 88.06 103 GLY A C 1
ATOM 760 O O . GLY A 1 103 ? -23.560 -0.754 9.942 1.00 88.06 103 GLY A O 1
ATOM 761 N N . ARG A 1 104 ? -21.895 0.705 9.598 1.00 89.31 104 ARG A N 1
ATOM 762 C CA . ARG A 1 104 ? -21.952 0.735 8.118 1.00 89.31 104 ARG A CA 1
ATOM 763 C C . ARG A 1 104 ? -21.046 -0.306 7.449 1.00 89.31 104 ARG A C 1
ATOM 765 O O . ARG A 1 104 ? -20.974 -0.374 6.216 1.00 89.31 104 ARG A O 1
ATOM 772 N N . GLY A 1 105 ? -20.293 -1.058 8.240 1.00 87.50 105 GLY A N 1
ATOM 773 C CA . GLY A 1 105 ? -19.361 -2.084 7.797 1.00 87.50 105 GLY A CA 1
ATOM 774 C C . GLY A 1 105 ? -19.346 -3.282 8.746 1.00 87.50 105 GLY A C 1
ATOM 775 O O . GLY A 1 105 ? -19.897 -3.202 9.846 1.00 87.50 105 GLY A O 1
ATOM 776 N N . PRO A 1 106 ? -18.739 -4.398 8.318 1.00 89.88 106 PRO A N 1
ATOM 777 C CA . PRO A 1 106 ? -18.563 -5.566 9.170 1.00 89.88 106 PRO A CA 1
ATOM 778 C C . PRO A 1 106 ? -17.657 -5.242 10.365 1.00 89.88 106 PRO A C 1
ATOM 780 O O . PRO A 1 106 ? -16.777 -4.385 10.282 1.00 89.88 106 PRO A O 1
ATOM 783 N N . GLN A 1 107 ? -17.864 -5.953 11.474 1.00 90.81 107 GLN A N 1
ATOM 784 C CA . GLN A 1 107 ? -16.956 -5.894 12.618 1.00 90.81 107 GLN A CA 1
ATOM 785 C C . GLN A 1 107 ? -15.588 -6.467 12.229 1.00 90.81 107 GLN A C 1
ATOM 787 O O . GLN A 1 107 ? -15.513 -7.458 11.505 1.00 90.81 107 GLN A O 1
ATOM 792 N N . THR A 1 108 ? -14.514 -5.848 12.713 1.00 91.56 108 THR A N 1
ATOM 793 C CA . THR A 1 108 ? -13.134 -6.205 12.355 1.00 91.56 108 THR A CA 1
ATOM 794 C C . THR A 1 108 ? -12.212 -6.114 13.565 1.00 91.56 108 THR A C 1
ATOM 796 O O . THR A 1 108 ? -12.357 -5.235 14.419 1.00 91.56 108 THR A O 1
ATOM 799 N N . LYS A 1 109 ? -11.223 -7.009 13.619 1.00 92.62 109 LYS A N 1
ATOM 800 C CA . LYS A 1 109 ? -10.121 -6.985 14.590 1.00 92.62 109 LYS A CA 1
ATOM 801 C C . LYS A 1 109 ? -9.243 -5.741 14.431 1.00 92.62 109 LYS A C 1
ATOM 803 O O . LYS A 1 109 ? -8.613 -5.327 15.405 1.00 92.62 109 LYS A O 1
ATOM 808 N N . LEU A 1 110 ? -9.267 -5.102 13.254 1.00 92.50 110 LEU A N 1
ATOM 809 C CA . LEU A 1 110 ? -8.572 -3.838 12.997 1.00 92.50 110 LEU A CA 1
ATOM 810 C C . LEU A 1 110 ? -8.965 -2.761 14.013 1.00 92.50 110 LEU A C 1
ATOM 812 O O . LEU A 1 110 ? -8.104 -1.995 14.431 1.00 92.50 110 LEU A O 1
ATOM 816 N N . THR A 1 111 ? -10.226 -2.729 14.460 1.00 92.19 111 THR A N 1
ATOM 817 C CA . THR A 1 111 ? -10.695 -1.736 15.437 1.00 92.19 111 THR A CA 1
ATOM 818 C C . THR A 1 111 ? -9.903 -1.832 16.735 1.00 92.19 111 THR A C 1
ATOM 820 O O . THR A 1 111 ? -9.300 -0.853 17.160 1.00 92.19 111 THR A O 1
ATOM 823 N N . SER A 1 112 ? -9.839 -3.016 17.347 1.00 92.75 112 SER A N 1
ATOM 824 C CA . SER A 1 112 ? -9.084 -3.210 18.588 1.00 92.75 112 SER A CA 1
ATOM 825 C C . SER A 1 112 ? -7.580 -3.022 18.395 1.00 92.75 112 SER A C 1
ATOM 827 O O . SER A 1 112 ? -6.936 -2.374 19.217 1.00 92.75 112 SER A O 1
ATOM 829 N N . SER A 1 113 ? -7.017 -3.552 17.308 1.00 94.25 113 SER A N 1
ATOM 830 C CA . SER A 1 113 ? -5.568 -3.546 17.091 1.00 94.25 113 SER A CA 1
ATOM 831 C C . SER A 1 113 ? -5.026 -2.150 16.783 1.00 94.25 113 SER A C 1
ATOM 833 O O . SER A 1 113 ? -3.988 -1.770 17.319 1.00 94.25 113 SER A O 1
ATOM 835 N N . ILE A 1 114 ? -5.737 -1.352 15.979 1.00 93.50 114 ILE A N 1
ATOM 836 C CA . ILE A 1 114 ? -5.326 0.024 15.668 1.00 93.50 114 ILE A CA 1
ATOM 837 C C . ILE A 1 114 ? -5.475 0.926 16.896 1.00 93.50 114 ILE A C 1
ATOM 839 O O . ILE A 1 114 ? -4.580 1.721 17.173 1.00 93.50 114 ILE A O 1
ATOM 843 N N . LEU A 1 115 ? -6.560 0.795 17.666 1.00 92.75 115 LEU A N 1
ATOM 844 C CA . LEU A 1 115 ? -6.720 1.567 18.904 1.00 92.75 115 LEU A CA 1
ATOM 845 C C . LEU A 1 115 ? -5.613 1.251 19.915 1.00 92.75 115 LEU A C 1
ATOM 847 O O . LEU A 1 115 ? -5.081 2.166 20.541 1.00 92.75 115 LEU A O 1
ATOM 851 N N . GLN A 1 116 ? -5.223 -0.022 20.033 1.00 93.69 116 GLN A N 1
ATOM 852 C CA . GLN A 1 116 ? -4.125 -0.440 20.901 1.00 93.69 116 GLN A CA 1
ATOM 853 C C . GLN A 1 116 ? -2.777 0.138 20.447 1.00 93.69 116 GLN A C 1
ATOM 855 O O . GLN A 1 116 ? -2.043 0.673 21.279 1.00 93.69 116 GLN A O 1
ATOM 860 N N . GLU A 1 117 ? -2.467 0.070 19.149 1.00 93.19 117 GLU A N 1
ATOM 861 C CA . GLU A 1 117 ? -1.229 0.624 18.582 1.00 93.19 117 GLU A CA 1
ATOM 862 C C . GLU A 1 117 ? -1.140 2.140 18.808 1.00 93.19 117 GLU A C 1
ATOM 864 O O . GLU A 1 117 ? -0.112 2.673 19.230 1.00 93.19 117 GLU A O 1
ATOM 869 N N . LEU A 1 118 ? -2.253 2.843 18.585 1.00 90.62 118 LEU A N 1
ATOM 870 C CA . LEU A 1 118 ? -2.332 4.296 18.717 1.00 90.62 118 LEU A CA 1
ATOM 871 C C . LEU A 1 118 ? -2.563 4.773 20.157 1.00 90.62 118 LEU A C 1
ATOM 873 O O . LEU A 1 118 ? -2.521 5.979 20.403 1.00 90.62 118 LEU A O 1
ATOM 877 N N . LYS A 1 119 ? -2.774 3.846 21.102 1.00 91.62 119 LYS A N 1
ATOM 878 C CA . LYS A 1 119 ? -3.116 4.113 22.510 1.00 91.62 119 LYS A CA 1
ATOM 879 C C . LYS A 1 119 ? -4.339 5.025 22.661 1.00 91.62 119 LYS A C 1
ATOM 881 O O . LYS A 1 119 ? -4.356 5.908 23.518 1.00 91.62 119 LYS A O 1
ATOM 886 N N . LEU A 1 120 ? -5.342 4.811 21.816 1.00 91.56 120 LEU A N 1
ATOM 887 C CA . LEU A 1 120 ? -6.602 5.554 21.819 1.00 91.56 120 LEU A CA 1
ATOM 888 C C . LEU A 1 120 ? -7.675 4.772 22.572 1.00 91.56 120 LEU A C 1
ATOM 890 O O . LEU A 1 120 ? -7.698 3.540 22.530 1.00 91.56 120 LEU A O 1
ATOM 894 N N . SER A 1 121 ? -8.577 5.485 23.246 1.00 88.56 121 SER A N 1
ATOM 895 C CA . SER A 1 121 ? -9.633 4.839 24.043 1.00 88.56 121 SER A CA 1
ATOM 896 C C . SER A 1 121 ? -10.889 4.544 23.223 1.00 88.56 121 SER A C 1
ATOM 898 O O . SER A 1 121 ? -11.665 3.659 23.581 1.00 88.56 121 SER A O 1
ATOM 900 N N . SER A 1 122 ? -11.094 5.268 22.119 1.00 88.88 122 SER A N 1
ATOM 901 C CA . SER A 1 122 ? -12.291 5.167 21.284 1.00 88.88 122 SER A CA 1
ATOM 902 C C . SER A 1 122 ? -12.000 5.414 19.794 1.00 88.88 122 SER A C 1
ATOM 904 O O . SER A 1 122 ? -11.079 6.167 19.466 1.00 88.88 122 SER A O 1
ATOM 906 N N . PRO A 1 123 ? -12.792 4.833 18.865 1.00 87.62 123 PRO A N 1
ATOM 907 C CA . PRO A 1 123 ? -12.713 5.158 17.438 1.00 87.62 123 PRO A CA 1
ATOM 908 C C . PRO A 1 123 ? -12.967 6.636 17.114 1.00 87.62 123 PRO A C 1
ATOM 910 O O . PRO A 1 123 ? -12.441 7.125 16.119 1.00 87.62 123 PRO A O 1
ATOM 913 N N . ASP A 1 124 ? -13.710 7.367 17.950 1.00 87.25 124 ASP A N 1
ATOM 914 C CA . ASP A 1 124 ? -13.948 8.808 17.773 1.00 87.25 124 ASP A CA 1
ATOM 915 C C . ASP A 1 124 ? -12.644 9.624 17.827 1.00 87.25 124 ASP A C 1
ATOM 917 O O . ASP A 1 124 ? -12.465 10.598 17.090 1.00 87.25 124 ASP A O 1
ATOM 921 N N . GLU A 1 125 ? -11.678 9.189 18.641 1.00 88.25 125 GLU A N 1
ATOM 922 C CA . GLU A 1 125 ? -10.363 9.829 18.742 1.00 88.25 125 GLU A CA 1
ATOM 923 C C . GLU A 1 125 ? -9.513 9.654 17.471 1.00 88.25 125 GLU A C 1
ATOM 925 O O . GLU A 1 125 ? -8.591 10.442 17.246 1.00 88.25 125 GLU A O 1
ATOM 930 N N . LEU A 1 126 ? -9.830 8.683 16.599 1.00 85.94 126 LEU A N 1
ATOM 931 C CA . LEU A 1 126 ? -9.111 8.488 15.331 1.00 85.94 126 LEU A CA 1
ATOM 932 C C . LEU A 1 126 ? -9.253 9.696 14.406 1.00 85.94 126 LEU A C 1
ATOM 934 O O . LEU A 1 126 ? -8.312 10.018 13.678 1.00 85.94 126 LEU A O 1
ATOM 938 N N . ILE A 1 127 ? -10.398 10.383 14.444 1.00 84.06 127 ILE A N 1
ATOM 939 C CA . ILE A 1 127 ? -10.626 11.598 13.655 1.00 84.06 127 ILE A CA 1
ATOM 940 C C . ILE A 1 127 ? -9.614 12.660 14.093 1.00 84.06 127 ILE A C 1
ATOM 942 O O . ILE A 1 127 ? -8.834 13.154 13.278 1.00 84.06 127 ILE A O 1
ATOM 946 N N . GLY A 1 128 ? -9.555 12.943 15.398 1.00 84.25 128 GLY A N 1
ATOM 947 C CA . GLY A 1 128 ? -8.599 13.892 15.967 1.00 84.25 128 GLY A CA 1
ATOM 948 C C . GLY A 1 128 ? -7.147 13.504 15.683 1.00 84.25 128 GLY A C 1
ATOM 949 O O . GLY A 1 128 ? -6.359 14.341 15.251 1.00 84.25 128 GLY A O 1
ATOM 950 N N . TRP A 1 129 ? -6.803 12.223 15.839 1.00 87.50 129 TRP A N 1
ATOM 951 C CA . TRP A 1 129 ? -5.460 11.711 15.562 1.00 87.50 129 TRP A CA 1
ATOM 952 C C . TRP A 1 129 ? -5.043 11.909 14.099 1.00 87.50 129 TRP A C 1
ATOM 954 O O . TRP A 1 129 ? -3.906 12.315 13.845 1.00 87.50 129 TRP A O 1
ATOM 964 N N . THR A 1 130 ? -5.955 11.664 13.152 1.00 82.25 130 THR A N 1
ATOM 965 C CA . THR A 1 130 ? -5.692 11.752 11.704 1.00 82.25 130 THR A CA 1
ATOM 966 C C . THR A 1 130 ? -5.495 13.200 11.251 1.00 82.25 130 THR A C 1
ATOM 968 O O . THR A 1 130 ? -4.608 13.482 10.445 1.00 82.25 130 THR A O 1
ATOM 971 N N . TYR A 1 131 ? -6.285 14.134 11.788 1.00 79.69 131 TYR A N 1
ATOM 972 C CA . TYR A 1 131 ? -6.180 15.555 11.442 1.00 79.69 131 TYR A CA 1
ATOM 973 C C . TYR A 1 131 ? -5.088 16.305 12.220 1.00 79.69 131 TYR A C 1
ATOM 975 O O . TYR A 1 131 ? -4.659 17.364 11.770 1.00 79.69 131 TYR A O 1
ATOM 983 N N . ALA A 1 132 ? -4.608 15.772 13.349 1.00 83.75 132 ALA A N 1
ATOM 984 C CA . ALA A 1 132 ? -3.526 16.388 14.122 1.00 83.75 132 ALA A CA 1
ATOM 985 C C . ALA A 1 132 ? -2.173 16.374 13.388 1.00 83.75 132 ALA A C 1
ATOM 987 O O . ALA A 1 132 ? -1.392 17.312 13.521 1.00 83.75 132 ALA A O 1
ATOM 988 N N . ASP A 1 133 ? -1.895 15.320 12.621 1.00 78.56 133 ASP A N 1
ATOM 989 C CA . ASP A 1 133 ? -0.710 15.228 11.768 1.00 78.56 133 ASP A CA 1
ATOM 990 C C . ASP A 1 133 ? -1.009 14.313 10.577 1.00 78.56 133 ASP A C 1
ATOM 992 O O . ASP A 1 133 ? -1.158 13.095 10.724 1.00 78.56 133 ASP A O 1
ATOM 996 N N . SER A 1 134 ? -1.087 14.932 9.397 1.00 70.00 134 SER A N 1
ATOM 997 C CA . SER A 1 134 ? -1.390 14.293 8.114 1.00 70.00 134 SER A CA 1
ATOM 998 C C . SER A 1 134 ? -0.157 13.696 7.420 1.00 70.00 134 SER A C 1
ATOM 1000 O O . SER A 1 134 ? -0.197 13.422 6.219 1.00 70.00 134 SER A O 1
ATOM 1002 N N . SER A 1 135 ? 0.947 13.500 8.150 1.00 77.31 135 SER A N 1
ATOM 1003 C CA . SER A 1 135 ? 2.155 12.852 7.645 1.00 77.31 135 SER A CA 1
ATOM 1004 C C . SER A 1 135 ? 1.856 11.463 7.076 1.00 77.31 135 SER A C 1
ATOM 1006 O O . SER A 1 135 ? 1.388 10.552 7.765 1.00 77.31 135 SER A O 1
ATOM 1008 N N . TRP A 1 136 ? 2.184 11.270 5.798 1.00 74.06 136 TRP A N 1
ATOM 1009 C CA . TRP A 1 136 ? 1.943 10.004 5.103 1.00 74.06 136 TRP A CA 1
ATOM 1010 C C . TRP A 1 136 ? 2.727 8.844 5.709 1.00 74.06 136 TRP A C 1
ATOM 1012 O O . TRP A 1 136 ? 2.222 7.727 5.756 1.00 74.06 136 TRP A O 1
ATOM 1022 N N . ALA A 1 137 ? 3.935 9.111 6.213 1.00 78.38 137 ALA A N 1
ATOM 1023 C CA . ALA A 1 137 ? 4.765 8.104 6.867 1.00 78.38 137 ALA A CA 1
ATOM 1024 C C . ALA A 1 137 ? 4.122 7.596 8.165 1.00 78.38 137 ALA A C 1
ATOM 1026 O O . ALA A 1 137 ? 4.176 6.404 8.454 1.00 78.38 137 ALA A O 1
ATOM 1027 N N . ARG A 1 138 ? 3.463 8.489 8.913 1.00 83.38 138 ARG A N 1
ATOM 1028 C CA . ARG A 1 138 ? 2.768 8.157 10.160 1.00 83.38 138 ARG A CA 1
ATOM 1029 C C . ARG A 1 138 ? 1.570 7.247 9.913 1.00 83.38 138 ARG A C 1
ATOM 1031 O O . ARG A 1 138 ? 1.375 6.286 10.645 1.00 83.38 138 ARG A O 1
ATOM 1038 N N . ILE A 1 139 ? 0.800 7.523 8.863 1.00 83.50 139 ILE A N 1
ATOM 1039 C CA . ILE A 1 139 ? -0.326 6.668 8.472 1.00 83.50 139 ILE A CA 1
ATOM 1040 C C . ILE A 1 139 ? 0.194 5.334 7.920 1.00 83.50 139 ILE A C 1
ATOM 1042 O O . ILE A 1 139 ? -0.249 4.281 8.363 1.00 83.50 139 ILE A O 1
ATOM 1046 N N . ALA A 1 140 ? 1.200 5.352 7.040 1.00 82.25 140 ALA A N 1
ATOM 1047 C CA . ALA A 1 140 ? 1.801 4.135 6.489 1.00 82.25 140 ALA A CA 1
ATOM 1048 C C . ALA A 1 140 ? 2.440 3.220 7.553 1.00 82.25 140 ALA A C 1
ATOM 1050 O O . ALA A 1 140 ? 2.534 2.011 7.344 1.00 82.25 140 ALA A O 1
ATOM 1051 N N . ALA A 1 141 ? 2.834 3.756 8.711 1.00 87.94 141 ALA A N 1
ATOM 1052 C CA . ALA A 1 141 ? 3.356 2.967 9.825 1.00 87.94 141 ALA A CA 1
ATOM 1053 C C . ALA A 1 141 ? 2.329 1.990 10.431 1.00 87.94 141 ALA A C 1
ATOM 1055 O O . ALA A 1 141 ? 2.726 1.093 11.165 1.00 87.94 141 ALA A O 1
ATOM 1056 N N . LEU A 1 142 ? 1.034 2.110 10.102 1.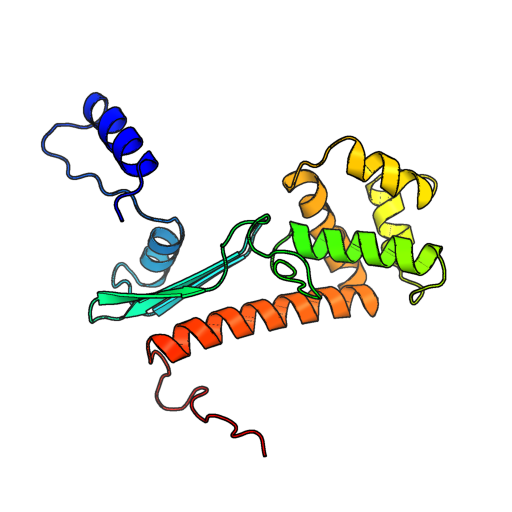00 89.69 142 LEU A N 1
ATOM 1057 C CA . LEU A 1 142 ? -0.011 1.178 10.545 1.00 89.69 142 LEU A CA 1
ATOM 1058 C C . LEU A 1 142 ? -0.085 -0.111 9.712 1.00 89.69 142 LEU A C 1
ATOM 1060 O O . LEU A 1 142 ? -0.768 -1.052 10.112 1.00 89.69 142 LEU A O 1
ATOM 1064 N N . VAL A 1 143 ? 0.610 -0.198 8.573 1.00 89.94 143 VAL A N 1
ATOM 1065 C CA . VAL A 1 143 ? 0.587 -1.391 7.703 1.00 89.94 143 VAL A CA 1
ATOM 1066 C C . VAL A 1 143 ? 0.926 -2.691 8.443 1.00 89.94 143 VAL A C 1
ATOM 1068 O O . VAL A 1 143 ? 0.196 -3.662 8.242 1.00 89.94 143 VAL A O 1
ATOM 1071 N N . PRO A 1 144 ? 1.946 -2.759 9.323 1.00 92.25 144 PRO A N 1
ATOM 1072 C CA . PRO A 1 144 ? 2.238 -3.980 10.075 1.00 92.25 144 PRO A CA 1
ATOM 1073 C C . PRO A 1 144 ? 1.056 -4.466 10.926 1.00 92.25 144 PRO A C 1
ATOM 1075 O O . PRO A 1 144 ? 0.844 -5.671 11.043 1.00 92.25 144 PRO A O 1
ATOM 1078 N N . VAL A 1 145 ? 0.240 -3.549 11.460 1.00 94.31 145 VAL A N 1
ATOM 1079 C CA . VAL A 1 145 ? -0.980 -3.893 12.212 1.00 94.31 145 VAL A CA 1
ATOM 1080 C C . VAL A 1 145 ? -2.015 -4.535 11.291 1.00 94.31 145 VAL A C 1
ATOM 1082 O O . VAL A 1 145 ? -2.628 -5.538 11.656 1.00 94.31 145 VAL A O 1
ATOM 1085 N N . VAL A 1 146 ? -2.182 -3.994 10.081 1.00 92.25 146 VAL A N 1
ATOM 1086 C CA . VAL A 1 146 ? -3.092 -4.551 9.067 1.00 92.25 146 VAL A CA 1
ATOM 1087 C C . VAL A 1 146 ? -2.654 -5.958 8.663 1.00 92.25 146 VAL A C 1
ATOM 1089 O O . VAL A 1 146 ? -3.482 -6.865 8.634 1.00 92.25 146 VAL A O 1
ATOM 1092 N N . VAL A 1 147 ? -1.355 -6.159 8.422 1.00 91.94 147 VAL A N 1
ATOM 1093 C CA . VAL A 1 147 ? -0.783 -7.475 8.094 1.00 91.94 147 VAL A CA 1
ATOM 1094 C C . VAL A 1 147 ? -1.014 -8.468 9.230 1.00 91.94 147 VAL A C 1
ATOM 1096 O O . VAL A 1 147 ? -1.537 -9.551 8.988 1.00 91.94 147 VAL A O 1
ATOM 1099 N N . SER A 1 148 ? -0.735 -8.081 10.477 1.00 93.94 148 SER A N 1
ATOM 1100 C CA . SER A 1 148 ? -0.965 -8.948 11.637 1.00 93.94 148 SER A CA 1
ATOM 1101 C C . SER A 1 148 ? -2.444 -9.326 11.807 1.00 93.94 148 SER A C 1
ATOM 1103 O O . SER A 1 148 ? -2.765 -10.471 12.126 1.00 93.94 148 SER A O 1
ATOM 1105 N N . CYS A 1 149 ? -3.372 -8.400 11.538 1.00 92.62 149 CYS A N 1
ATOM 1106 C CA . CYS A 1 149 ? -4.807 -8.698 11.564 1.00 92.62 149 CYS A CA 1
ATOM 1107 C C . CYS A 1 149 ? -5.210 -9.684 10.460 1.00 92.62 149 CYS A C 1
ATOM 1109 O O . CYS A 1 149 ? -5.993 -10.602 10.719 1.00 92.62 149 CYS A O 1
ATOM 1111 N N . ALA A 1 150 ? -4.664 -9.519 9.254 1.00 91.56 150 ALA A N 1
ATOM 1112 C CA . ALA A 1 150 ? -4.906 -10.418 8.131 1.00 91.56 150 ALA A CA 1
ATOM 1113 C C . ALA A 1 150 ? -4.383 -11.838 8.415 1.00 91.56 150 ALA A C 1
ATOM 1115 O O . ALA A 1 150 ? -5.123 -12.807 8.237 1.00 91.56 150 ALA A O 1
ATOM 1116 N N . GLU A 1 151 ? -3.164 -11.960 8.953 1.00 92.12 151 GLU A N 1
ATOM 1117 C CA . GLU A 1 151 ? -2.584 -13.228 9.428 1.00 92.12 151 GLU A CA 1
ATOM 1118 C C . GLU A 1 151 ? -3.414 -13.854 10.558 1.00 92.12 151 GLU A C 1
ATOM 1120 O O . GLU A 1 151 ? -3.571 -15.071 10.635 1.00 92.12 151 GLU A O 1
ATOM 1125 N N . GLY A 1 152 ? -4.019 -13.015 11.402 1.00 91.19 152 GLY A N 1
ATOM 1126 C CA . GLY A 1 152 ? -4.981 -13.411 12.429 1.00 91.19 152 GLY A CA 1
ATOM 1127 C C . GLY A 1 152 ? -6.365 -13.815 11.898 1.00 91.19 152 GLY A C 1
ATOM 1128 O O . GLY A 1 152 ? -7.276 -14.031 12.707 1.00 91.19 152 GLY A O 1
ATOM 1129 N N . GLY A 1 153 ? -6.552 -13.894 10.577 1.00 91.50 153 GLY A N 1
ATOM 1130 C CA . GLY A 1 153 ? -7.788 -14.332 9.925 1.00 91.50 153 GLY A CA 1
ATOM 1131 C C . GLY A 1 153 ? -8.886 -13.270 9.849 1.00 91.50 153 GLY A C 1
ATOM 1132 O O . GLY A 1 153 ? -10.054 -13.622 9.721 1.00 91.50 153 GLY A O 1
ATOM 1133 N N . ASP A 1 154 ? -8.553 -11.983 9.971 1.00 94.06 154 ASP A N 1
ATOM 1134 C CA . ASP A 1 154 ? -9.526 -10.906 9.775 1.00 94.06 154 ASP A CA 1
ATOM 1135 C C . ASP A 1 154 ? -9.877 -10.750 8.286 1.00 94.06 154 ASP A C 1
ATOM 1137 O O . ASP A 1 154 ? -9.010 -10.476 7.455 1.00 94.06 154 ASP A O 1
ATOM 1141 N N . GLU A 1 155 ? -11.149 -10.941 7.932 1.00 92.94 155 GLU A N 1
ATOM 1142 C CA . GLU A 1 155 ? -11.606 -10.894 6.535 1.00 92.94 155 GLU A CA 1
ATOM 1143 C C . GLU A 1 155 ? -11.474 -9.496 5.919 1.00 92.94 155 GLU A C 1
ATOM 1145 O O . GLU A 1 155 ? -11.156 -9.371 4.738 1.00 92.94 155 GLU A O 1
ATOM 1150 N N . VAL A 1 156 ? -11.666 -8.441 6.716 1.00 92.38 156 VAL A N 1
ATOM 1151 C CA . VAL A 1 156 ? -11.566 -7.053 6.246 1.00 92.38 156 VAL A CA 1
ATOM 1152 C C . VAL A 1 156 ? -10.115 -6.708 5.931 1.00 92.38 156 VAL A C 1
ATOM 1154 O O . VAL A 1 156 ? -9.828 -6.197 4.851 1.00 92.38 156 VAL A O 1
ATOM 1157 N N . ALA A 1 157 ? -9.190 -7.034 6.834 1.00 91.00 157 ALA A N 1
ATOM 1158 C CA . ALA A 1 157 ? -7.762 -6.843 6.613 1.00 91.00 157 ALA A CA 1
ATOM 1159 C C . ALA A 1 157 ? -7.265 -7.648 5.401 1.00 91.00 157 ALA A C 1
ATOM 1161 O O . ALA A 1 157 ? -6.543 -7.109 4.562 1.00 91.00 157 ALA A O 1
ATOM 1162 N N . ASN A 1 158 ? -7.700 -8.907 5.266 1.00 91.44 158 ASN A N 1
ATOM 1163 C CA . ASN A 1 158 ? -7.389 -9.725 4.094 1.00 91.44 158 ASN A CA 1
ATOM 1164 C C . ASN A 1 158 ? -7.932 -9.106 2.801 1.00 91.44 158 ASN A C 1
ATOM 1166 O O . ASN A 1 158 ? -7.200 -9.034 1.818 1.00 91.44 158 ASN A O 1
ATOM 1170 N N . GLY A 1 159 ? -9.173 -8.613 2.803 1.00 89.94 159 GLY A N 1
ATOM 1171 C CA . GLY A 1 159 ? -9.763 -7.920 1.657 1.00 89.94 159 GLY A CA 1
ATOM 1172 C C . GLY A 1 159 ? -8.942 -6.703 1.226 1.00 89.94 159 GLY A C 1
ATOM 1173 O O . GLY A 1 159 ? -8.598 -6.582 0.056 1.00 89.94 159 GLY A O 1
ATOM 1174 N N . ILE A 1 160 ? -8.527 -5.864 2.181 1.00 88.69 160 ILE A N 1
ATOM 1175 C CA . ILE A 1 160 ? -7.690 -4.685 1.903 1.00 88.69 160 ILE A CA 1
ATOM 1176 C C . ILE A 1 160 ? -6.359 -5.087 1.250 1.00 88.69 160 ILE A C 1
ATOM 1178 O O . ILE A 1 160 ? -5.936 -4.461 0.277 1.00 88.69 160 ILE A O 1
ATOM 1182 N N . LEU A 1 161 ? -5.689 -6.121 1.770 1.00 87.12 161 LEU A N 1
ATOM 1183 C CA . LEU A 1 161 ? -4.419 -6.591 1.209 1.00 87.12 161 LEU A CA 1
ATOM 1184 C C . LEU A 1 161 ? -4.598 -7.237 -0.170 1.00 87.12 161 LEU A C 1
ATOM 1186 O O . LEU A 1 161 ? -3.758 -7.040 -1.046 1.00 87.12 161 LEU A O 1
ATOM 1190 N N . LEU A 1 162 ? -5.684 -7.980 -0.385 1.00 87.31 162 LEU A N 1
ATOM 1191 C CA . LEU A 1 162 ? -6.001 -8.576 -1.684 1.00 87.31 162 LEU A CA 1
ATOM 1192 C C . LEU A 1 162 ? -6.265 -7.504 -2.742 1.00 87.31 162 LEU A C 1
ATOM 1194 O O . LEU A 1 162 ? -5.701 -7.587 -3.832 1.00 87.31 162 LEU A O 1
ATOM 1198 N N . ASP A 1 163 ? -7.043 -6.476 -2.404 1.00 83.06 163 ASP A N 1
ATOM 1199 C CA . ASP A 1 163 ? -7.303 -5.339 -3.289 1.00 83.06 163 ASP A CA 1
ATOM 1200 C C . ASP A 1 163 ? -5.995 -4.610 -3.640 1.00 83.06 163 ASP A C 1
ATOM 1202 O O . ASP A 1 163 ? -5.740 -4.296 -4.803 1.00 83.06 163 ASP A O 1
ATOM 1206 N N . ALA A 1 164 ? -5.115 -4.406 -2.653 1.00 82.25 164 ALA A N 1
ATOM 1207 C CA . ALA A 1 164 ? -3.792 -3.821 -2.865 1.00 82.25 164 ALA A CA 1
ATOM 1208 C C . ALA A 1 164 ? -2.931 -4.653 -3.834 1.00 82.25 164 ALA A C 1
ATOM 1210 O O . ALA A 1 164 ? -2.310 -4.113 -4.750 1.00 82.25 164 ALA A O 1
ATOM 1211 N N . VAL A 1 165 ? -2.898 -5.977 -3.658 1.00 82.62 165 VAL A N 1
ATOM 1212 C CA . VAL A 1 165 ? -2.139 -6.893 -4.526 1.00 82.62 165 VAL A CA 1
ATOM 1213 C C . VAL A 1 165 ? -2.720 -6.941 -5.939 1.00 82.62 165 VAL A C 1
ATOM 1215 O O . VAL A 1 165 ? -1.961 -6.993 -6.910 1.00 82.62 165 VAL A O 1
ATOM 1218 N N . GLN A 1 166 ? -4.044 -6.908 -6.079 1.00 81.81 166 GLN A N 1
ATOM 1219 C CA . GLN A 1 166 ? -4.707 -6.915 -7.379 1.00 81.81 166 GLN A CA 1
ATOM 1220 C C . GLN A 1 166 ? -4.338 -5.671 -8.195 1.00 81.81 166 GLN A C 1
ATOM 1222 O O . GLN A 1 166 ? -3.924 -5.792 -9.348 1.00 81.81 166 GLN A O 1
ATOM 1227 N N . GLU A 1 167 ? -4.389 -4.492 -7.581 1.00 80.19 167 GLU A N 1
ATOM 1228 C CA . GLU A 1 167 ? -3.998 -3.228 -8.214 1.00 80.19 167 GLU A CA 1
ATOM 1229 C C . GLU A 1 167 ? -2.502 -3.211 -8.592 1.00 80.19 167 GLU A C 1
ATOM 1231 O O . GLU A 1 167 ? -2.118 -2.787 -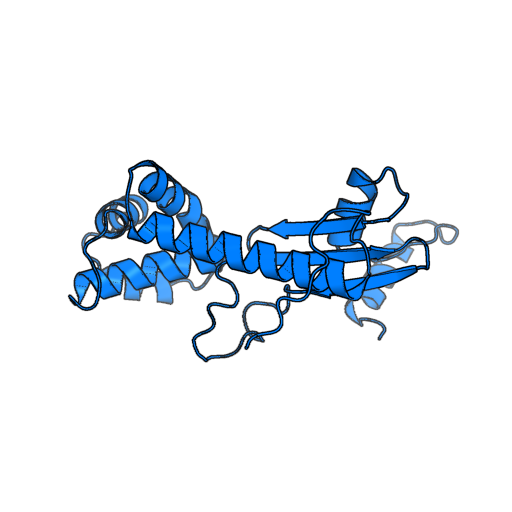9.690 1.00 80.19 167 GLU A O 1
ATOM 1236 N N . LEU A 1 168 ? -1.629 -3.768 -7.738 1.00 77.00 168 LEU A N 1
ATOM 1237 C CA . LEU A 1 168 ? -0.218 -3.994 -8.080 1.00 77.00 168 LEU A CA 1
ATOM 1238 C C . LEU A 1 168 ? -0.075 -4.881 -9.322 1.00 77.00 168 LEU A C 1
ATOM 1240 O O . LEU A 1 168 ? 0.660 -4.534 -10.251 1.00 77.00 168 LEU A O 1
ATOM 1244 N N . ALA A 1 169 ? -0.797 -5.997 -9.377 1.00 79.69 169 ALA A N 1
ATOM 1245 C CA . ALA A 1 169 ? -0.752 -6.916 -10.506 1.00 79.69 169 ALA A CA 1
ATOM 1246 C C . ALA A 1 169 ? -1.273 -6.270 -11.801 1.00 79.69 169 ALA A C 1
ATOM 1248 O O . ALA A 1 169 ? -0.710 -6.498 -12.875 1.00 79.69 169 ALA A O 1
ATOM 1249 N N . GLU A 1 170 ? -2.315 -5.445 -11.724 1.00 81.94 170 GLU A N 1
ATOM 1250 C CA . GLU A 1 170 ? -2.854 -4.705 -12.869 1.00 81.94 170 GLU A CA 1
ATOM 1251 C C . GLU A 1 170 ? -1.862 -3.675 -13.408 1.00 81.94 170 GLU A C 1
ATOM 1253 O O . GLU A 1 170 ? -1.671 -3.583 -14.625 1.00 81.94 170 GLU A O 1
ATOM 1258 N N . SER A 1 171 ? -1.143 -2.980 -12.524 1.00 78.56 171 SER A N 1
ATOM 1259 C CA . SER A 1 171 ? -0.088 -2.049 -12.933 1.00 78.56 171 SER A CA 1
ATOM 1260 C C . SER A 1 171 ? 1.034 -2.748 -13.719 1.00 78.56 171 SER A C 1
ATOM 1262 O O . SER A 1 171 ? 1.477 -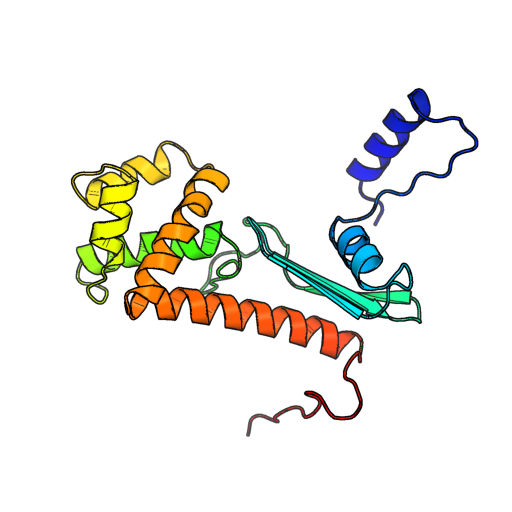2.246 -14.756 1.00 78.56 171 SER A O 1
ATOM 1264 N N . VAL A 1 172 ? 1.443 -3.946 -13.281 1.00 80.38 172 VAL A N 1
ATOM 1265 C CA . VAL A 1 172 ? 2.443 -4.778 -13.966 1.00 80.38 172 VAL A CA 1
ATOM 1266 C C . VAL A 1 172 ? 1.911 -5.254 -15.310 1.00 80.38 172 VAL A C 1
ATOM 1268 O O . VAL A 1 172 ? 2.583 -5.084 -16.327 1.00 80.38 172 VAL A O 1
ATOM 1271 N N . LYS A 1 173 ? 0.680 -5.776 -15.354 1.00 83.38 173 LYS A N 1
ATOM 1272 C CA . LYS A 1 173 ? 0.035 -6.200 -16.607 1.00 83.38 173 LYS A CA 1
ATOM 1273 C C . LYS A 1 173 ? -0.033 -5.062 -17.622 1.00 83.38 173 LYS A C 1
ATOM 1275 O O . LYS A 1 173 ? 0.227 -5.299 -18.802 1.00 83.38 173 LYS A O 1
ATOM 1280 N N . ALA A 1 174 ? -0.341 -3.840 -17.188 1.00 81.94 174 ALA A N 1
ATOM 1281 C CA . ALA A 1 174 ? -0.400 -2.674 -18.064 1.00 81.94 174 ALA A CA 1
ATOM 1282 C C . ALA A 1 174 ? 0.964 -2.355 -18.700 1.00 81.94 174 ALA A C 1
ATOM 1284 O O . ALA A 1 174 ? 1.036 -2.108 -19.905 1.00 81.94 174 ALA A O 1
ATOM 1285 N N . VAL A 1 175 ? 2.048 -2.397 -17.918 1.00 82.25 175 VAL A N 1
ATOM 1286 C CA . VAL A 1 175 ? 3.414 -2.155 -18.417 1.00 82.25 175 VAL A CA 1
ATOM 1287 C C . VAL A 1 175 ? 3.879 -3.284 -19.336 1.00 82.25 175 VAL A C 1
ATOM 1289 O O . VAL A 1 175 ? 4.321 -3.016 -20.454 1.00 82.25 175 VAL A O 1
ATOM 1292 N N . VAL A 1 176 ? 3.709 -4.540 -18.916 1.00 83.81 176 VAL A N 1
ATOM 1293 C CA . VAL A 1 176 ? 4.092 -5.726 -19.699 1.00 83.81 176 VAL A CA 1
ATOM 1294 C C . VAL A 1 176 ? 3.367 -5.757 -21.045 1.00 83.81 176 VAL A C 1
ATOM 1296 O O . VAL A 1 176 ? 4.005 -5.960 -22.077 1.00 83.81 176 VAL A O 1
ATOM 1299 N N . SER A 1 177 ? 2.060 -5.475 -21.056 1.00 84.88 177 SER A N 1
ATOM 1300 C CA . SER A 1 177 ? 1.257 -5.460 -22.285 1.00 84.88 177 SER A CA 1
ATOM 1301 C C . SER A 1 177 ? 1.665 -4.333 -23.236 1.00 84.88 177 SER A C 1
ATOM 1303 O O . SER A 1 177 ? 1.726 -4.548 -24.443 1.00 84.88 177 SER A O 1
ATOM 1305 N N . ARG A 1 178 ? 1.974 -3.133 -22.717 1.00 82.75 178 ARG A N 1
ATOM 1306 C CA . ARG A 1 178 ? 2.421 -1.991 -23.540 1.00 82.75 178 ARG A CA 1
ATOM 1307 C C . ARG A 1 178 ? 3.785 -2.224 -24.182 1.00 82.75 178 ARG A C 1
ATOM 1309 O O . ARG A 1 178 ? 4.023 -1.752 -25.290 1.00 82.75 178 ARG A O 1
ATOM 1316 N N . LEU A 1 179 ? 4.672 -2.927 -23.485 1.00 82.81 179 LEU A N 1
ATOM 1317 C CA . LEU A 1 179 ? 6.034 -3.180 -23.950 1.00 82.81 179 LEU A CA 1
ATOM 1318 C C . LEU A 1 179 ? 6.187 -4.500 -24.708 1.00 82.81 179 LEU A C 1
ATOM 1320 O O . LEU A 1 179 ? 7.225 -4.721 -25.324 1.00 82.81 179 LEU A O 1
ATOM 1324 N N . GLY A 1 180 ? 5.160 -5.354 -24.703 1.00 80.12 180 GLY A N 1
ATOM 1325 C CA . GLY A 1 180 ? 5.228 -6.674 -25.326 1.00 80.12 180 GLY A CA 1
ATOM 1326 C C . GLY A 1 180 ? 6.241 -7.593 -24.640 1.00 80.12 180 GLY A C 1
ATOM 1327 O O . GLY A 1 180 ? 6.827 -8.441 -25.298 1.00 80.12 180 GLY A O 1
ATOM 1328 N N . LEU A 1 181 ? 6.451 -7.427 -23.327 1.00 75.38 181 LEU A N 1
ATOM 1329 C CA . LEU A 1 181 ? 7.406 -8.213 -22.527 1.00 75.38 181 LEU A CA 1
ATOM 1330 C C . LEU A 1 181 ? 6.874 -9.609 -22.152 1.00 75.38 181 LEU A C 1
ATOM 1332 O O . LEU A 1 181 ? 7.446 -10.296 -21.308 1.00 75.38 181 LEU A O 1
ATOM 1336 N N . CYS A 1 182 ? 5.751 -10.027 -22.736 1.00 66.44 182 CYS A N 1
ATOM 1337 C CA . CYS A 1 182 ? 5.180 -11.345 -22.511 1.00 66.44 182 CYS A CA 1
ATOM 1338 C C . CYS A 1 182 ? 6.122 -12.392 -23.119 1.00 66.44 182 CYS A C 1
ATOM 1340 O O . CYS A 1 182 ? 6.237 -12.475 -24.341 1.00 66.44 182 CYS A O 1
ATOM 1342 N N . GLY A 1 183 ? 6.778 -13.204 -22.287 1.00 55.06 183 GLY A N 1
ATOM 1343 C CA . GLY A 1 183 ? 7.464 -14.400 -22.776 1.00 55.06 183 GLY A CA 1
ATOM 1344 C C . GLY A 1 183 ? 6.481 -15.314 -23.514 1.00 55.06 183 GLY A C 1
ATOM 1345 O O . GLY A 1 183 ? 5.281 -15.309 -23.211 1.00 55.06 183 GLY A O 1
ATOM 1346 N N . GLU A 1 184 ? 6.971 -16.100 -24.475 1.00 41.75 184 GLU A N 1
ATOM 1347 C CA . GLU A 1 184 ? 6.169 -17.141 -25.121 1.00 41.75 184 GLU A CA 1
ATOM 1348 C C . GLU A 1 184 ? 5.547 -18.045 -24.038 1.00 41.75 184 GLU A C 1
ATOM 1350 O O . GLU A 1 184 ? 6.230 -18.836 -23.396 1.00 41.75 184 GLU A O 1
ATOM 1355 N N . GLY A 1 185 ? 4.244 -17.873 -23.780 1.00 44.78 185 GLY A N 1
ATOM 1356 C CA . GLY A 1 185 ? 3.478 -18.689 -22.832 1.00 44.78 185 GLY A CA 1
ATOM 1357 C C . GLY A 1 185 ? 2.911 -17.990 -21.590 1.00 44.78 185 GLY A C 1
ATOM 1358 O O . GLY A 1 185 ? 2.137 -18.628 -20.880 1.00 44.78 185 GLY A O 1
ATOM 1359 N N . VAL A 1 186 ? 3.193 -16.708 -21.319 1.00 46.50 186 VAL A N 1
ATOM 1360 C CA . VAL A 1 186 ? 2.702 -16.048 -20.088 1.00 46.50 186 VAL A CA 1
ATOM 1361 C C . VAL A 1 186 ? 1.836 -14.818 -20.403 1.00 46.50 186 VAL A C 1
ATOM 1363 O O . VAL A 1 186 ? 2.307 -13.806 -20.907 1.00 46.50 186 VAL A O 1
ATOM 1366 N N . PHE A 1 187 ? 0.535 -14.937 -20.100 1.00 46.56 187 PHE A N 1
ATOM 1367 C CA . PHE A 1 187 ? -0.492 -13.877 -20.050 1.00 46.56 187 PHE A CA 1
ATOM 1368 C C . PHE A 1 187 ? -0.755 -13.026 -21.308 1.00 46.56 187 PHE A C 1
ATOM 1370 O O . PHE A 1 187 ? -1.123 -11.861 -21.204 1.00 46.56 187 PHE A O 1
ATOM 1377 N N . CYS A 1 188 ? -0.711 -13.618 -22.503 1.00 39.09 188 CYS A N 1
ATOM 1378 C CA . CYS A 1 188 ? -1.173 -12.946 -23.723 1.00 39.09 188 CYS A CA 1
ATOM 1379 C C . CYS A 1 188 ? -2.356 -13.679 -24.373 1.00 39.09 188 CYS A C 1
ATOM 1381 O O . CYS A 1 188 ? -2.255 -14.243 -25.459 1.00 39.09 188 CYS A O 1
ATOM 1383 N N . LYS A 1 189 ? -3.520 -13.667 -23.716 1.00 33.12 189 LYS A N 1
ATOM 1384 C CA . LYS A 1 189 ? -4.787 -13.703 -24.458 1.00 33.12 189 LYS A CA 1
ATOM 1385 C C . LYS A 1 189 ? -5.682 -12.580 -23.945 1.00 33.12 189 LYS A C 1
ATOM 1387 O O . LYS A 1 189 ? -6.038 -12.610 -22.768 1.00 33.12 189 LYS A O 1
ATOM 1392 N N . PRO A 1 190 ? -6.068 -11.611 -24.793 1.00 38.50 190 PRO A N 1
ATOM 1393 C CA . PRO A 1 190 ? -7.121 -10.681 -24.433 1.00 38.50 190 PRO A CA 1
ATOM 1394 C C . PRO A 1 190 ? -8.396 -11.501 -24.231 1.00 38.50 190 PRO A C 1
ATOM 1396 O O . PRO A 1 190 ? -8.918 -12.094 -25.180 1.00 38.50 190 PRO A O 1
ATOM 1399 N N . GLN A 1 191 ? -8.889 -11.582 -22.994 1.00 37.94 191 GLN A N 1
ATOM 1400 C CA . GLN A 1 191 ? -10.261 -12.015 -22.770 1.00 37.94 191 GLN A CA 1
ATOM 1401 C C . GLN A 1 191 ? -11.153 -10.930 -23.369 1.00 37.94 191 GLN A C 1
ATOM 1403 O O . GLN A 1 191 ? -11.347 -9.864 -22.793 1.00 37.94 191 GLN A O 1
ATOM 1408 N N . LYS A 1 192 ? -11.637 -11.183 -24.588 1.00 30.81 192 LYS A N 1
ATOM 1409 C CA . LYS A 1 192 ? -12.750 -10.435 -25.162 1.00 30.81 192 LYS A CA 1
ATOM 1410 C C . LYS A 1 192 ? -13.916 -10.576 -24.186 1.00 30.81 192 LYS A C 1
ATOM 1412 O O . LYS A 1 192 ? -14.423 -11.686 -24.033 1.00 30.81 192 LYS A O 1
ATOM 1417 N N . LEU A 1 193 ? -14.318 -9.481 -23.540 1.00 32.66 193 LEU A N 1
ATOM 1418 C CA . LEU A 1 193 ? -15.627 -9.422 -22.903 1.00 32.66 193 LEU A CA 1
ATOM 1419 C C . LEU A 1 193 ? -16.674 -9.697 -23.993 1.00 32.66 193 LEU A C 1
ATOM 1421 O O . LEU A 1 193 ? -16.705 -9.006 -25.014 1.00 32.66 193 LEU A O 1
ATOM 1425 N N . LYS A 1 194 ? -17.453 -10.759 -23.798 1.00 31.55 194 LYS A N 1
ATOM 1426 C CA . LYS A 1 194 ? -18.748 -10.963 -24.443 1.00 31.55 194 LYS A CA 1
ATOM 1427 C C . LYS A 1 194 ? -19.827 -10.577 -23.451 1.00 31.55 194 LYS A C 1
ATOM 1429 O O . LYS A 1 194 ? -19.612 -10.866 -22.253 1.00 31.55 194 LYS A O 1
#

Radius of gyration: 20.83 Å; chains: 1; bounding box: 58×41×52 Å

Sequence (194 aa):
MFDVSSFFLLHLHREIFPNDVRCFVHNDAVAAMASGTMGKLHGCVLIAGTGTITYGYTEDGREARAAGAGPVLGDWGRCILCTCSGYGIAAMALTSVIRAYDGRGPQTKLTSSILQELKLSSPDELIGWTYADSSWARIAALVPVVVSCAEGGDEVANGILLDAVQELAESVKAVVSRLGLCGEGVFCKPQKLK

pLDDT: mean 74.1, std 17.52, range [29.86, 94.31]

InterPro domains:
  IPR002731 ATPase, BadF/BadG/BcrA/BcrD type [PF01869] (22-188)
  IPR043129 ATPase, nucleotide binding domain [SSF53067] (42-182)
  IPR052519 Eukaryotic-type N-acetylglucosamine Kinase [PTHR43190] (13-184)

Foldseek 3Di:
DDDPVQVVVVVVCPVVDPPPDDDDDDDVQQVVQCVVPVNQQAAWDWDEELFIKIKGAHNVGDIDIDGDPDPPVQDDDPDPRGLLHLLNLLVLLLVQLVCVVVVNHPDFPSVVLVCVVVVHPHNVCVVVVCVVDVDSVVSSVCSVSLVVRVVVVTPSSVVSVVSNVVVSVVRNVVRCVVRVVDDVPPDPDPPPDD

Secondary structure (DSSP, 8-state):
---HHHHHHHHHHTTTS-TT-------HHHHHHHHHTTT---EEEEEESSSEEEEEE-TTS-EEEEE--TTTSS-SBSB-TTTTSHHHHHHHHHHHHHHHHTTSS---HHHHHHHHHHT-SSTTHHHHHHHH---HHHHHTTHHHHHHHHHTT-HHHHHHHHHHHHHHHHHHHHHHHHHT---TTSS-------

Organism: Lactuca sativa (NCBI:txid4236)